Protein AF-A0A7X9AGP9-F1 (afdb_monomer_lite)

pLDDT: mean 72.46, std 14.69, range [31.06, 92.0]

Radius of gyration: 19.89 Å; chains: 1; bounding box: 50×29×48 Å

Secondary structure (DSSP, 8-state):
-HHHHHHHHHHHHHHHHHTTT-TTHHHHHHHHHHHH--HHHHHHHTTSTTHHHHHHHHHHHHTTSS-TT---GGGSTT-SS-----------HHHHHHHHHHHHT--SSHHHHHHHHTSHHHHHTGGGHHHHHHHHTTT-HHHHHHHHHHHHHHHHHHHHHHHHHHHSSS--HHHHHHHHHHHHHHHHHGGGG-

Structure (mmCIF, N/CA/C/O backbone):
data_AF-A0A7X9AGP9-F1
#
_entry.id   AF-A0A7X9AGP9-F1
#
loop_
_atom_site.group_PDB
_atom_site.id
_atom_site.type_symbol
_atom_site.label_atom_id
_atom_site.label_alt_id
_atom_site.label_comp_id
_atom_site.label_asym_id
_atom_site.label_entity_id
_atom_site.label_seq_id
_atom_site.pdbx_PDB_ins_code
_atom_site.Cartn_x
_atom_site.Cartn_y
_atom_site.Cartn_z
_atom_site.occupancy
_atom_site.B_iso_or_equiv
_atom_site.auth_seq_id
_atom_site.auth_comp_id
_atom_site.auth_asym_id
_atom_site.auth_atom_id
_atom_site.pdbx_PDB_model_num
ATOM 1 N N . MET A 1 1 ? 25.192 -9.940 -20.452 1.00 58.88 1 MET A N 1
ATOM 2 C CA . MET A 1 1 ? 25.404 -9.579 -19.029 1.00 58.88 1 MET A CA 1
ATOM 3 C C . MET A 1 1 ? 24.831 -8.206 -18.699 1.00 58.88 1 MET A C 1
ATOM 5 O O . MET A 1 1 ? 23.848 -8.172 -17.982 1.00 58.88 1 MET A O 1
ATOM 9 N N . LYS A 1 2 ? 25.340 -7.104 -19.271 1.00 63.84 2 LYS A N 1
ATOM 10 C CA . LYS A 1 2 ? 24.931 -5.725 -18.917 1.00 63.84 2 LYS A CA 1
ATOM 11 C C . LYS A 1 2 ? 23.422 -5.425 -19.038 1.00 63.84 2 LYS A C 1
ATOM 13 O O . LYS A 1 2 ? 22.863 -4.738 -18.193 1.00 63.84 2 LYS A O 1
ATOM 18 N N . GLU A 1 3 ? 22.769 -5.963 -20.067 1.00 74.06 3 GLU A N 1
ATOM 19 C CA . GLU A 1 3 ? 21.327 -5.789 -20.307 1.00 74.06 3 GLU A CA 1
ATOM 20 C C . GLU A 1 3 ? 20.471 -6.507 -19.254 1.00 74.06 3 GLU A C 1
ATOM 22 O O . GLU A 1 3 ? 19.564 -5.909 -18.684 1.00 74.06 3 GLU A O 1
ATOM 27 N N . LEU A 1 4 ? 20.840 -7.743 -18.897 1.00 76.31 4 LEU A N 1
ATOM 28 C CA . LEU A 1 4 ? 20.177 -8.512 -17.842 1.00 76.31 4 LEU A CA 1
ATOM 29 C C . LEU A 1 4 ? 20.311 -7.812 -16.479 1.00 76.31 4 LEU A C 1
ATOM 31 O O . LEU A 1 4 ? 19.333 -7.680 -15.755 1.00 76.31 4 LEU A O 1
ATOM 35 N N . THR A 1 5 ? 21.501 -7.289 -16.165 1.00 78.94 5 THR A N 1
ATOM 36 C CA . THR A 1 5 ? 21.761 -6.508 -14.943 1.00 78.94 5 THR A CA 1
ATOM 37 C C . THR A 1 5 ? 20.886 -5.253 -14.870 1.00 78.94 5 THR A C 1
ATOM 39 O O . THR A 1 5 ? 20.352 -4.934 -13.809 1.00 78.94 5 THR A O 1
ATOM 42 N N . SER A 1 6 ? 20.704 -4.554 -15.996 1.00 74.56 6 SER A N 1
ATOM 43 C CA . SER A 1 6 ? 19.854 -3.361 -16.079 1.00 74.56 6 SER A CA 1
ATOM 44 C C . SER A 1 6 ? 18.368 -3.696 -15.908 1.00 74.56 6 SER A C 1
ATOM 46 O O . SER A 1 6 ? 17.673 -3.020 -15.148 1.00 74.56 6 SER A O 1
ATOM 48 N N . ILE A 1 7 ? 17.900 -4.784 -16.529 1.00 77.88 7 ILE A N 1
ATOM 49 C CA . ILE A 1 7 ? 16.529 -5.292 -16.369 1.00 77.88 7 ILE A CA 1
ATOM 50 C C . ILE A 1 7 ? 16.265 -5.663 -14.906 1.00 77.88 7 ILE A C 1
ATOM 52 O O . ILE A 1 7 ? 15.258 -5.239 -14.336 1.00 77.88 7 ILE A O 1
ATOM 56 N N . THR A 1 8 ? 17.186 -6.390 -14.268 1.00 78.12 8 THR A N 1
ATOM 57 C CA . THR A 1 8 ? 17.074 -6.756 -12.850 1.00 78.12 8 THR A CA 1
ATOM 58 C C . THR A 1 8 ? 17.055 -5.518 -11.956 1.00 78.12 8 THR A C 1
ATOM 60 O O . THR A 1 8 ? 16.188 -5.409 -11.093 1.00 78.12 8 THR A O 1
ATOM 63 N N . ALA A 1 9 ? 17.931 -4.535 -12.190 1.00 76.50 9 ALA A N 1
ATOM 64 C CA . ALA A 1 9 ? 17.934 -3.281 -11.434 1.00 76.50 9 ALA A CA 1
ATOM 65 C C . ALA A 1 9 ? 16.595 -2.533 -11.556 1.00 76.50 9 ALA A C 1
ATOM 67 O O . ALA A 1 9 ? 16.025 -2.099 -10.553 1.00 76.50 9 ALA A O 1
ATOM 68 N N . GLN A 1 10 ? 16.044 -2.431 -12.768 1.00 75.62 10 GLN A N 1
ATOM 69 C CA . GLN A 1 10 ? 14.756 -1.778 -12.993 1.00 75.62 10 GLN A CA 1
ATOM 70 C C . GLN A 1 10 ? 13.602 -2.539 -12.324 1.00 75.62 10 GLN A C 1
ATOM 72 O O . GLN A 1 10 ? 12.726 -1.917 -11.718 1.00 75.62 10 GLN A O 1
ATOM 77 N N . ARG A 1 11 ? 13.620 -3.878 -12.373 1.00 86.69 11 ARG A N 1
ATOM 78 C CA . ARG A 1 11 ? 12.639 -4.736 -11.694 1.00 86.69 11 ARG A CA 1
ATOM 79 C C . ARG A 1 11 ? 12.676 -4.546 -10.179 1.00 86.69 11 ARG A C 1
ATOM 81 O O . ARG A 1 11 ? 11.627 -4.320 -9.583 1.00 86.69 11 ARG A O 1
ATOM 88 N N . LEU A 1 12 ? 13.860 -4.584 -9.564 1.00 84.06 12 LEU A N 1
ATOM 89 C CA . LEU A 1 12 ? 14.014 -4.382 -8.118 1.00 84.06 12 LEU A CA 1
ATOM 90 C C . LEU A 1 12 ? 13.553 -2.987 -7.689 1.00 84.06 12 LEU A C 1
ATOM 92 O O . LEU A 1 12 ? 12.890 -2.840 -6.664 1.00 84.06 12 LEU A O 1
ATOM 96 N N . LEU A 1 13 ? 13.845 -1.963 -8.496 1.00 80.50 13 LEU A N 1
ATOM 97 C CA . LEU A 1 13 ? 13.380 -0.603 -8.244 1.00 80.50 13 LEU A CA 1
ATOM 98 C C . LEU A 1 13 ? 11.853 -0.485 -8.320 1.00 80.50 13 LEU A C 1
ATOM 100 O O . LEU A 1 13 ? 11.250 0.208 -7.498 1.00 80.50 13 LEU A O 1
ATOM 104 N N . ASN A 1 14 ? 11.226 -1.164 -9.281 1.00 79.19 14 ASN A N 1
ATOM 105 C CA . ASN A 1 14 ? 9.772 -1.198 -9.415 1.00 79.19 14 ASN A CA 1
ATOM 106 C C . ASN A 1 14 ? 9.122 -1.949 -8.245 1.00 79.19 14 ASN A C 1
ATOM 108 O O . ASN A 1 14 ? 8.187 -1.423 -7.647 1.00 79.19 14 ASN A O 1
ATOM 112 N N . LEU A 1 15 ? 9.667 -3.104 -7.851 1.00 81.38 15 LEU A N 1
ATOM 113 C CA . LEU A 1 15 ? 9.193 -3.877 -6.699 1.00 81.38 15 LEU A CA 1
ATOM 114 C C . LEU A 1 15 ? 9.260 -3.055 -5.405 1.00 81.38 15 LEU A C 1
ATOM 116 O O . LEU A 1 15 ? 8.291 -2.965 -4.656 1.00 81.38 15 LEU A O 1
ATOM 120 N N . TYR A 1 16 ? 10.388 -2.383 -5.179 1.00 80.19 16 TYR A N 1
ATOM 121 C CA . TYR A 1 16 ? 10.576 -1.481 -4.048 1.00 80.19 16 TYR A CA 1
ATOM 122 C C . TYR A 1 16 ? 9.531 -0.354 -4.021 1.00 80.19 16 TYR A C 1
ATOM 124 O O . TYR A 1 16 ? 9.003 -0.036 -2.960 1.00 80.19 16 TYR A O 1
ATOM 132 N N . ARG A 1 17 ? 9.169 0.216 -5.179 1.00 75.81 17 ARG A N 1
ATOM 133 C CA . ARG A 1 17 ? 8.107 1.235 -5.297 1.00 75.81 17 ARG A CA 1
ATOM 134 C C . ARG A 1 17 ? 6.705 0.662 -5.052 1.00 75.81 17 ARG A C 1
ATOM 136 O O . ARG A 1 17 ? 5.870 1.346 -4.464 1.00 75.81 17 ARG A O 1
ATOM 143 N N . GLN A 1 18 ? 6.463 -0.587 -5.438 1.00 69.06 18 GLN A N 1
ATOM 144 C CA . GLN A 1 18 ? 5.180 -1.286 -5.292 1.00 69.06 18 GLN A CA 1
ATOM 145 C C . GLN A 1 18 ? 4.955 -1.912 -3.907 1.00 69.06 18 GLN A C 1
ATOM 147 O O . GLN A 1 18 ? 3.874 -2.427 -3.645 1.00 69.06 18 GLN A O 1
ATOM 152 N N . ALA A 1 19 ? 5.918 -1.825 -2.985 1.00 59.62 19 ALA A N 1
ATOM 153 C CA . ALA A 1 19 ? 5.857 -2.468 -1.667 1.00 59.62 19 ALA A CA 1
ATOM 154 C C . ALA A 1 19 ? 4.629 -2.101 -0.801 1.00 59.62 19 ALA A C 1
ATOM 156 O O . ALA A 1 19 ? 4.324 -2.801 0.157 1.00 59.62 19 ALA A O 1
ATOM 157 N N . HIS A 1 20 ? 3.911 -1.025 -1.133 1.00 54.69 20 HIS A N 1
ATOM 158 C CA . HIS A 1 20 ? 2.672 -0.614 -0.468 1.00 54.69 20 HIS A CA 1
ATOM 159 C C . HIS A 1 20 ? 1.410 -1.356 -0.956 1.00 54.69 20 HIS A C 1
ATOM 161 O O . HIS A 1 20 ? 0.347 -1.148 -0.381 1.00 54.69 20 HIS A O 1
ATOM 167 N N . VAL A 1 21 ? 1.518 -2.184 -2.003 1.00 54.09 21 VAL A N 1
ATOM 168 C CA . VAL A 1 21 ? 0.401 -2.895 -2.664 1.00 54.09 21 VAL A CA 1
ATOM 169 C C . VAL A 1 21 ? 0.501 -4.421 -2.489 1.00 54.09 21 VAL A C 1
ATOM 171 O O . VAL A 1 21 ? -0.417 -5.151 -2.837 1.00 54.09 21 VAL A O 1
ATOM 174 N N . ILE A 1 22 ? 1.605 -4.934 -1.936 1.00 52.25 22 ILE A N 1
ATOM 175 C CA . ILE A 1 22 ? 1.873 -6.377 -1.841 1.00 52.25 22 ILE A CA 1
ATOM 176 C C . ILE A 1 22 ? 1.364 -6.921 -0.496 1.00 52.25 22 ILE A C 1
ATOM 178 O O . ILE A 1 22 ? 1.867 -6.526 0.557 1.00 52.25 22 ILE A O 1
ATOM 182 N N . GLU A 1 23 ? 0.422 -7.872 -0.534 1.00 40.31 23 GLU A N 1
ATOM 183 C CA . GLU A 1 23 ? -0.209 -8.518 0.640 1.00 40.31 23 GLU A CA 1
ATOM 184 C C . GLU A 1 23 ? 0.788 -9.169 1.626 1.00 40.31 23 GLU A C 1
ATOM 186 O O . GLU A 1 23 ? 0.483 -9.333 2.803 1.00 40.31 23 GLU A O 1
ATOM 191 N N . GLY A 1 24 ? 2.010 -9.491 1.185 1.00 52.78 24 GLY A N 1
ATOM 192 C CA . GLY A 1 24 ? 3.059 -10.136 1.993 1.00 52.78 24 GLY A CA 1
ATOM 193 C C . GLY A 1 24 ? 3.979 -9.206 2.802 1.00 52.78 24 GLY A C 1
ATOM 194 O O . GLY A 1 24 ? 4.891 -9.690 3.479 1.00 52.78 24 GLY A O 1
ATOM 195 N N . GLY A 1 25 ? 3.789 -7.883 2.730 1.00 69.56 25 GLY A N 1
ATOM 196 C CA . GLY A 1 25 ? 4.587 -6.901 3.474 1.00 69.56 25 GLY A CA 1
ATOM 197 C C . GLY A 1 25 ? 6.093 -6.900 3.147 1.00 69.56 25 GLY A C 1
ATOM 198 O O . GLY A 1 25 ? 6.567 -7.511 2.187 1.00 69.56 25 GLY A O 1
ATOM 199 N N . TRP A 1 26 ? 6.885 -6.197 3.965 1.00 78.38 26 TRP A N 1
ATOM 200 C CA . TRP A 1 26 ? 8.330 -6.028 3.734 1.00 78.38 26 TRP A CA 1
ATOM 201 C C . TRP A 1 26 ? 9.133 -7.329 3.837 1.00 78.38 26 TRP A C 1
ATOM 203 O O . TRP A 1 26 ? 10.171 -7.434 3.194 1.00 78.38 26 TRP A O 1
ATOM 213 N N . GLY A 1 27 ? 8.645 -8.334 4.573 1.00 78.00 27 GLY A N 1
ATOM 214 C CA . GLY A 1 27 ? 9.324 -9.624 4.742 1.00 78.00 27 GLY A CA 1
ATOM 215 C C . GLY A 1 27 ? 9.565 -10.359 3.425 1.00 78.00 27 GLY A C 1
ATOM 216 O O . GLY A 1 27 ? 10.686 -10.790 3.160 1.00 78.00 27 GLY A O 1
ATOM 217 N N . ALA A 1 28 ? 8.538 -10.453 2.579 1.00 77.25 28 ALA A N 1
ATOM 218 C CA . ALA A 1 28 ? 8.640 -11.110 1.277 1.00 77.25 28 ALA A CA 1
ATOM 219 C C . ALA A 1 28 ? 9.443 -10.266 0.273 1.00 77.25 28 ALA A C 1
ATOM 221 O O . ALA A 1 28 ? 10.305 -10.777 -0.440 1.00 77.25 28 ALA A O 1
ATOM 222 N N . VAL A 1 29 ? 9.208 -8.951 0.256 1.00 81.75 29 VAL A N 1
ATOM 223 C CA . VAL A 1 29 ? 9.881 -8.025 -0.667 1.00 81.75 29 VAL A CA 1
ATOM 224 C C . VAL A 1 29 ? 11.383 -7.960 -0.390 1.00 81.75 29 VAL A C 1
ATOM 226 O O . VAL A 1 29 ? 12.191 -8.092 -1.307 1.00 81.75 29 VAL A O 1
ATOM 229 N N . ASN A 1 30 ? 11.779 -7.801 0.873 1.00 86.88 30 ASN A N 1
ATOM 230 C CA . ASN A 1 30 ? 13.179 -7.638 1.253 1.00 86.88 30 ASN A CA 1
ATOM 231 C C . ASN A 1 30 ? 14.020 -8.892 0.968 1.00 86.88 30 ASN A C 1
ATOM 233 O O . ASN A 1 30 ? 15.190 -8.756 0.612 1.00 86.88 30 ASN A O 1
ATOM 237 N N . GLN A 1 31 ? 13.434 -10.093 1.048 1.00 84.19 31 GLN A N 1
ATOM 238 C CA . GLN A 1 31 ? 14.119 -11.331 0.660 1.00 84.19 31 GLN A CA 1
ATOM 239 C C . GLN A 1 31 ? 14.513 -11.317 -0.821 1.00 84.19 31 GLN A C 1
ATOM 241 O O . GLN A 1 31 ? 15.670 -11.585 -1.145 1.00 84.19 31 GLN A O 1
ATOM 246 N N . VAL A 1 32 ? 13.589 -10.931 -1.707 1.00 85.81 32 VAL A N 1
ATOM 247 C CA . VAL A 1 32 ? 13.855 -10.807 -3.150 1.00 85.81 32 VAL A CA 1
ATOM 248 C C . VAL A 1 32 ? 14.890 -9.710 -3.417 1.00 85.81 32 VAL A C 1
ATOM 250 O O . VAL A 1 32 ? 15.846 -9.929 -4.160 1.00 85.81 32 VAL A O 1
ATOM 253 N N . LEU A 1 33 ? 14.759 -8.554 -2.751 1.00 88.94 33 LEU A N 1
ATOM 254 C CA . LEU A 1 33 ? 15.716 -7.450 -2.877 1.00 88.94 33 LEU A CA 1
ATOM 255 C C . LEU A 1 33 ? 17.141 -7.873 -2.498 1.00 88.94 33 LEU A C 1
ATOM 257 O O . LEU A 1 33 ? 18.087 -7.522 -3.193 1.00 88.94 33 LEU A O 1
ATOM 261 N N . VAL A 1 34 ? 17.316 -8.614 -1.402 1.00 91.31 34 VAL A N 1
ATOM 262 C CA . VAL A 1 34 ? 18.642 -9.049 -0.938 1.00 91.31 34 VAL A CA 1
ATOM 263 C C . VAL A 1 34 ? 19.220 -10.148 -1.827 1.00 91.31 34 VAL A C 1
ATOM 265 O O . VAL A 1 34 ? 20.417 -10.095 -2.128 1.00 91.31 34 VAL A O 1
ATOM 268 N N . ALA A 1 35 ? 18.386 -11.105 -2.245 1.00 89.75 35 ALA A N 1
ATOM 269 C CA . ALA A 1 35 ? 18.794 -12.260 -3.039 1.00 89.75 35 ALA A CA 1
ATOM 270 C C . ALA A 1 35 ? 19.295 -11.867 -4.435 1.00 89.75 35 ALA A C 1
ATOM 272 O O . ALA A 1 35 ? 20.272 -12.430 -4.914 1.00 89.75 35 ALA A O 1
ATOM 273 N N . GLU A 1 36 ? 18.661 -10.881 -5.069 1.00 87.31 36 GLU A N 1
ATOM 274 C CA . GLU A 1 36 ? 18.940 -10.533 -6.468 1.00 87.31 36 GLU A CA 1
ATOM 275 C C . GLU A 1 36 ? 19.834 -9.294 -6.640 1.00 87.31 36 GLU A C 1
ATOM 277 O O . GLU A 1 36 ? 20.276 -8.980 -7.747 1.00 87.31 36 GLU A O 1
ATOM 282 N N . ALA A 1 37 ? 20.116 -8.564 -5.557 1.00 88.56 37 ALA A N 1
ATOM 283 C CA . ALA A 1 37 ? 20.962 -7.375 -5.591 1.00 88.56 37 ALA A CA 1
ATOM 284 C C . ALA A 1 37 ? 22.455 -7.715 -5.468 1.00 88.56 37 ALA A C 1
ATOM 286 O O . ALA A 1 37 ? 23.108 -7.412 -4.457 1.00 88.56 37 ALA A O 1
ATOM 287 N N . GLU A 1 38 ? 22.998 -8.343 -6.506 1.00 90.69 38 GLU A N 1
ATOM 288 C CA . GLU A 1 38 ? 24.442 -8.520 -6.687 1.00 90.69 38 GLU A CA 1
ATOM 289 C C . GLU A 1 38 ? 25.160 -7.170 -6.879 1.00 90.69 38 GLU A C 1
ATOM 291 O O . GLU A 1 38 ? 24.528 -6.152 -7.174 1.00 90.69 38 GLU A O 1
ATOM 296 N N . GLU A 1 39 ? 26.488 -7.131 -6.714 1.00 88.56 39 GLU A N 1
ATOM 297 C CA . GLU A 1 39 ? 27.271 -5.884 -6.803 1.00 88.56 39 GLU A CA 1
ATOM 298 C C . GLU A 1 39 ? 27.000 -5.084 -8.082 1.00 88.56 39 GLU A C 1
ATOM 300 O O . GLU A 1 39 ? 26.882 -3.857 -8.040 1.00 88.56 39 GLU A O 1
ATOM 305 N N . ASP A 1 40 ? 26.891 -5.770 -9.214 1.00 87.62 40 ASP A N 1
ATOM 306 C CA . ASP A 1 40 ? 26.713 -5.122 -10.509 1.00 87.62 40 ASP A CA 1
ATOM 307 C C . ASP A 1 40 ? 25.299 -4.552 -10.659 1.00 87.62 40 ASP A C 1
ATOM 309 O O . ASP A 1 40 ? 25.119 -3.460 -11.198 1.00 87.62 40 ASP A O 1
ATOM 313 N N . VAL A 1 41 ? 24.301 -5.224 -10.077 1.00 88.06 41 VAL A N 1
ATOM 314 C CA . VAL A 1 41 ? 22.923 -4.724 -9.978 1.00 88.06 41 VAL A CA 1
ATOM 315 C C . VAL A 1 41 ? 22.863 -3.505 -9.055 1.00 88.06 41 VAL A C 1
ATOM 317 O O . VAL A 1 41 ? 22.200 -2.525 -9.386 1.00 88.06 41 VAL A O 1
ATOM 320 N N . LEU A 1 42 ? 23.601 -3.502 -7.937 1.00 89.81 42 LEU A N 1
ATOM 321 C CA . LEU A 1 42 ? 23.695 -2.340 -7.045 1.00 89.81 42 LEU A CA 1
ATOM 322 C C . LEU A 1 42 ? 24.332 -1.128 -7.744 1.00 89.81 42 LEU A C 1
ATOM 324 O O . LEU A 1 42 ? 23.857 -0.005 -7.560 1.00 89.81 42 LEU A O 1
ATOM 328 N N . LYS A 1 43 ? 25.373 -1.339 -8.562 1.00 89.25 43 LYS A N 1
ATOM 329 C CA . LYS A 1 43 ? 26.007 -0.277 -9.366 1.00 89.25 43 LYS A CA 1
ATOM 330 C C . LYS A 1 43 ? 25.039 0.304 -10.398 1.00 89.25 43 LYS A C 1
ATOM 332 O O . LYS A 1 43 ? 25.029 1.516 -10.597 1.00 89.25 43 LYS A O 1
ATOM 337 N N . GLU A 1 44 ? 24.218 -0.527 -11.041 1.00 82.88 44 GLU A N 1
ATOM 338 C CA . GLU A 1 44 ? 23.181 -0.048 -11.967 1.00 82.88 44 GLU A CA 1
ATOM 339 C C . GLU A 1 44 ? 22.031 0.659 -11.233 1.00 82.88 44 GLU A C 1
ATOM 341 O O . GLU A 1 44 ? 21.603 1.730 -11.659 1.00 82.88 44 GLU A O 1
ATOM 346 N N . LEU A 1 45 ? 21.592 0.150 -10.076 1.00 83.56 45 LEU A N 1
ATOM 347 C CA . LEU A 1 45 ? 20.570 0.789 -9.241 1.00 83.56 45 LEU A CA 1
ATOM 348 C C . LEU A 1 45 ? 20.960 2.215 -8.831 1.00 83.56 45 LEU A C 1
ATOM 350 O O . LEU A 1 45 ? 20.116 3.106 -8.857 1.00 83.56 45 LEU A O 1
ATOM 354 N N . GLN A 1 46 ? 22.228 2.469 -8.498 1.00 87.00 46 GLN A N 1
ATOM 355 C CA . GLN A 1 46 ? 22.704 3.813 -8.138 1.00 87.00 46 GLN A CA 1
ATOM 356 C C . GLN A 1 46 ? 22.551 4.848 -9.261 1.00 87.00 46 GLN A C 1
ATOM 358 O O . GLN A 1 46 ? 22.504 6.045 -8.979 1.00 87.00 46 GLN A O 1
ATOM 363 N N . LYS A 1 47 ? 22.463 4.408 -10.520 1.00 80.94 47 LYS A N 1
ATOM 364 C CA . LYS A 1 47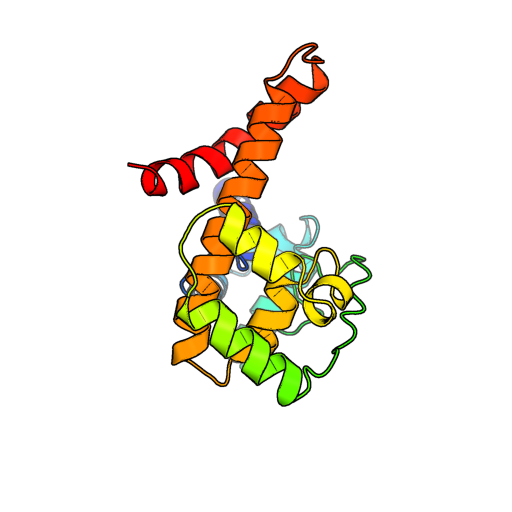 ? 22.270 5.292 -11.679 1.00 80.94 47 LYS A CA 1
ATOM 365 C C . LYS A 1 47 ? 20.802 5.660 -11.899 1.00 80.94 47 LYS A C 1
ATOM 367 O O . LYS A 1 47 ? 20.518 6.578 -12.664 1.00 80.94 47 LYS A O 1
ATOM 372 N N . LEU A 1 48 ? 19.871 4.950 -11.258 1.00 74.38 48 LEU A N 1
ATOM 373 C CA . LEU A 1 48 ? 18.436 5.134 -11.446 1.00 74.38 48 LEU A CA 1
ATOM 374 C C . LEU A 1 48 ? 17.847 6.131 -10.429 1.00 74.38 48 LEU A C 1
ATOM 376 O O . LEU A 1 48 ? 18.270 6.167 -9.267 1.00 74.38 48 LEU A O 1
ATOM 380 N N . PRO A 1 49 ? 16.810 6.905 -10.804 1.00 70.75 49 PRO A N 1
ATOM 381 C CA . PRO A 1 49 ? 16.118 7.803 -9.880 1.00 70.75 49 PRO A CA 1
ATOM 382 C C . PRO A 1 49 ? 15.560 7.063 -8.656 1.00 70.75 49 PRO A C 1
ATOM 384 O O . PRO A 1 49 ? 14.817 6.087 -8.785 1.00 70.75 49 PRO A O 1
ATOM 387 N N . SER A 1 50 ? 15.898 7.543 -7.456 1.00 70.25 50 SER A N 1
ATOM 388 C CA . SER A 1 50 ? 15.585 6.911 -6.158 1.00 70.25 50 SER A CA 1
ATOM 389 C C . SER A 1 50 ? 16.278 5.566 -5.887 1.00 70.25 50 SER A C 1
ATOM 391 O O . SER A 1 50 ? 16.091 5.002 -4.809 1.00 70.25 50 SER A O 1
ATOM 393 N N . GLY A 1 51 ? 17.122 5.068 -6.796 1.00 76.94 51 GLY A N 1
ATOM 394 C CA . GLY A 1 51 ? 17.830 3.801 -6.621 1.00 76.94 51 GLY A CA 1
ATOM 395 C C . GLY A 1 51 ? 18.919 3.847 -5.545 1.00 76.94 51 GLY A C 1
ATOM 396 O O . GLY A 1 51 ? 19.170 2.843 -4.885 1.00 76.94 51 GLY A O 1
ATOM 397 N N . THR A 1 52 ? 19.477 5.023 -5.241 1.00 83.75 52 THR A N 1
ATOM 398 C CA . THR A 1 52 ? 20.420 5.204 -4.122 1.00 83.75 52 THR A CA 1
ATOM 399 C C . THR A 1 52 ? 19.796 4.870 -2.763 1.00 83.75 52 THR A C 1
ATOM 401 O O . THR A 1 52 ? 20.462 4.268 -1.922 1.00 83.75 52 THR A O 1
ATOM 404 N N . LYS A 1 53 ? 18.512 5.201 -2.552 1.00 84.31 53 LYS A N 1
ATOM 405 C CA . LYS A 1 53 ? 17.787 4.859 -1.313 1.00 84.31 53 LYS A CA 1
ATOM 406 C C . LYS A 1 53 ? 17.546 3.357 -1.204 1.00 84.31 53 LYS A C 1
ATOM 408 O O . LYS A 1 53 ? 17.759 2.779 -0.144 1.00 84.31 53 LYS A O 1
ATOM 413 N N . LEU A 1 54 ? 17.177 2.720 -2.316 1.00 88.00 54 LEU A N 1
ATOM 414 C CA . LEU A 1 54 ? 17.036 1.268 -2.385 1.00 88.00 54 LEU A CA 1
ATOM 415 C C . LEU A 1 54 ? 18.369 0.565 -2.087 1.00 88.00 54 LEU A C 1
ATOM 417 O O . LEU A 1 54 ? 18.412 -0.373 -1.301 1.00 88.00 54 LEU A O 1
ATOM 421 N N . VAL A 1 55 ? 19.478 1.057 -2.641 1.00 91.06 55 VAL A N 1
ATOM 422 C CA . VAL A 1 55 ? 20.818 0.515 -2.365 1.00 91.06 55 VAL A CA 1
ATOM 423 C C . VAL A 1 55 ? 21.183 0.656 -0.885 1.00 91.06 55 VAL A C 1
ATOM 425 O O . VAL A 1 55 ? 21.733 -0.279 -0.307 1.00 91.06 55 VAL A O 1
ATOM 428 N N . GLN A 1 56 ? 20.869 1.791 -0.253 1.00 89.75 56 GLN A N 1
ATOM 429 C CA . GLN A 1 56 ? 21.065 1.980 1.190 1.00 89.75 56 GLN A CA 1
ATOM 430 C C . GLN A 1 56 ? 20.224 0.999 2.015 1.00 89.75 56 GLN A C 1
ATOM 432 O O . GLN A 1 56 ? 20.751 0.385 2.941 1.00 89.75 56 GLN A O 1
ATOM 437 N N . HIS A 1 57 ? 18.958 0.798 1.642 1.00 90.62 57 HIS A N 1
ATOM 438 C CA . HIS A 1 57 ? 18.069 -0.168 2.292 1.00 90.62 57 HIS A CA 1
ATOM 439 C C . HIS A 1 57 ? 18.601 -1.599 2.175 1.00 90.62 57 HIS A C 1
ATOM 441 O O . HIS A 1 57 ? 18.797 -2.266 3.186 1.00 90.62 57 HIS A O 1
ATOM 447 N N . ILE A 1 58 ? 18.961 -2.040 0.966 1.00 91.56 58 ILE A N 1
ATOM 448 C CA . ILE A 1 58 ? 19.530 -3.376 0.729 1.00 91.56 58 ILE A CA 1
ATOM 449 C C . ILE A 1 58 ? 20.809 -3.589 1.544 1.00 91.56 58 ILE A C 1
ATOM 451 O O . ILE A 1 58 ? 21.012 -4.665 2.105 1.00 91.56 58 ILE A O 1
ATOM 455 N N . LYS A 1 59 ? 21.679 -2.577 1.634 1.00 92.00 59 LYS A N 1
ATOM 456 C CA . LYS A 1 59 ? 22.899 -2.666 2.447 1.00 92.00 59 LYS A CA 1
ATOM 457 C C . LYS A 1 59 ? 22.591 -2.802 3.939 1.00 92.00 59 LYS A C 1
ATOM 459 O O . LYS A 1 59 ? 23.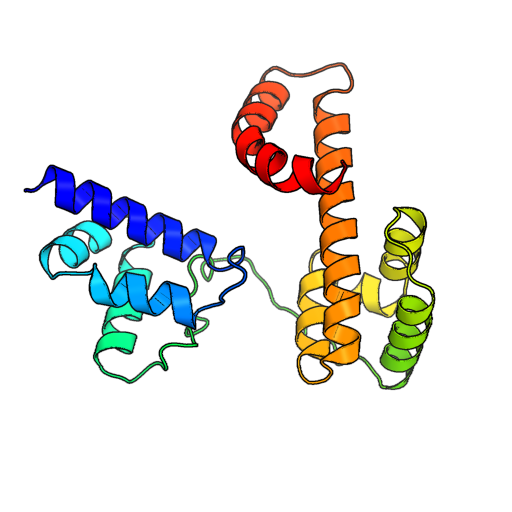232 -3.618 4.589 1.00 92.00 59 LYS A O 1
ATOM 464 N N . SER A 1 60 ? 21.605 -2.063 4.451 1.00 90.00 60 SER A N 1
ATOM 465 C CA . SER A 1 60 ? 21.166 -2.147 5.852 1.00 90.00 60 SER A CA 1
ATOM 466 C C . SER A 1 60 ? 20.509 -3.498 6.184 1.00 90.00 60 SER A C 1
ATOM 468 O O . SER A 1 60 ? 20.684 -4.020 7.282 1.00 90.00 60 SER A O 1
ATOM 470 N N . LEU A 1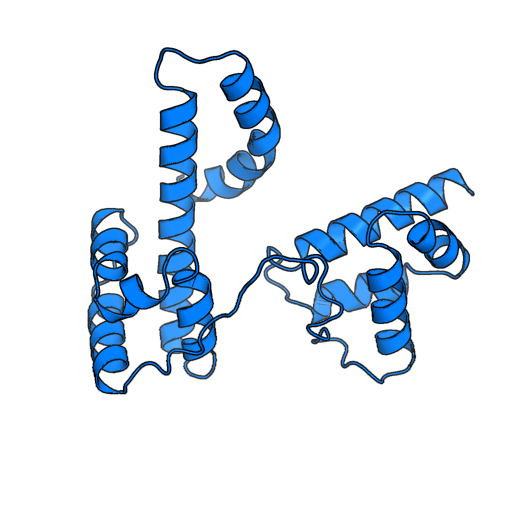 61 ? 19.810 -4.110 5.221 1.00 90.56 61 LEU A N 1
ATOM 471 C CA . LEU A 1 61 ? 19.295 -5.479 5.342 1.00 90.56 61 LEU A CA 1
ATOM 472 C C . LEU A 1 61 ? 20.430 -6.514 5.358 1.00 90.56 61 LEU A C 1
ATOM 474 O O . LEU A 1 61 ? 20.452 -7.394 6.214 1.00 90.56 61 LEU A O 1
ATOM 478 N N . LYS A 1 62 ? 21.401 -6.399 4.438 1.00 90.31 62 LYS A N 1
ATOM 479 C CA . LYS A 1 62 ? 22.557 -7.314 4.352 1.00 90.31 62 LYS A CA 1
ATOM 480 C C . LYS A 1 62 ? 23.468 -7.241 5.581 1.00 90.31 62 LYS A C 1
ATOM 482 O O . LYS A 1 62 ? 24.074 -8.247 5.931 1.00 90.31 62 LYS A O 1
ATOM 487 N N . SER A 1 63 ? 23.568 -6.080 6.231 1.00 89.94 63 SER A N 1
ATOM 488 C CA . SER A 1 63 ? 24.334 -5.908 7.472 1.00 89.94 63 SER A CA 1
ATOM 489 C C . SER A 1 63 ? 23.576 -6.333 8.735 1.00 89.94 63 SER A C 1
ATOM 491 O O . SER A 1 63 ? 24.178 -6.371 9.805 1.00 89.94 63 SER A O 1
ATOM 493 N N . GLY A 1 64 ? 22.275 -6.633 8.632 1.00 86.00 64 GLY A N 1
ATOM 494 C CA . GLY A 1 64 ? 21.416 -6.970 9.771 1.00 86.00 64 GLY A CA 1
ATOM 495 C C . GLY A 1 64 ? 20.992 -5.773 10.628 1.00 86.00 64 GLY A C 1
ATOM 496 O O . GLY A 1 64 ? 20.379 -5.961 11.673 1.00 86.00 64 GLY A O 1
ATOM 497 N N . GLU A 1 65 ? 21.298 -4.545 10.205 1.00 86.44 65 GLU A N 1
ATOM 498 C CA . GLU A 1 65 ? 20.902 -3.324 10.915 1.00 86.44 65 GLU A CA 1
ATOM 499 C C . GLU A 1 65 ? 19.386 -3.077 10.818 1.00 86.44 65 GLU A C 1
ATOM 501 O O . GLU A 1 65 ? 18.770 -2.599 11.769 1.00 86.44 65 GLU A O 1
ATOM 506 N N . THR A 1 66 ? 18.778 -3.420 9.678 1.00 83.25 66 THR A N 1
ATOM 507 C CA . THR A 1 66 ? 17.320 -3.392 9.498 1.00 83.25 66 THR A CA 1
ATOM 508 C C . THR A 1 66 ? 16.776 -4.824 9.464 1.00 83.25 66 THR A C 1
ATOM 510 O O . THR A 1 66 ? 17.265 -5.630 8.668 1.00 83.25 66 THR A O 1
ATOM 513 N N . PRO A 1 67 ? 15.756 -5.165 10.275 1.00 85.31 67 PRO A N 1
ATOM 514 C CA . PRO A 1 67 ? 15.094 -6.465 10.202 1.00 85.31 67 PRO A CA 1
ATOM 515 C C . PRO A 1 67 ? 14.469 -6.734 8.825 1.00 85.31 67 PRO A C 1
ATOM 517 O O . PRO A 1 67 ? 13.934 -5.828 8.185 1.00 85.31 67 PRO A O 1
ATOM 520 N N . MET A 1 68 ? 14.460 -7.998 8.387 1.00 82.88 68 MET A N 1
ATOM 521 C CA . MET A 1 68 ? 13.960 -8.382 7.055 1.00 82.88 68 MET A CA 1
ATOM 522 C C . MET A 1 68 ? 12.473 -8.057 6.848 1.00 82.88 68 MET A C 1
ATOM 524 O O . MET A 1 68 ? 12.037 -7.879 5.721 1.00 82.88 68 MET A O 1
ATOM 528 N N . ASN A 1 69 ? 11.687 -7.928 7.914 1.00 81.06 69 ASN A N 1
ATOM 529 C CA . ASN A 1 69 ? 10.273 -7.556 7.865 1.00 81.06 69 ASN A CA 1
ATOM 530 C C . ASN A 1 69 ? 10.018 -6.041 7.980 1.00 81.06 69 ASN A C 1
ATOM 532 O O . ASN A 1 69 ? 8.868 -5.641 8.152 1.00 81.06 69 ASN A O 1
ATOM 536 N N . GLN A 1 70 ? 11.052 -5.196 7.909 1.00 81.00 70 GLN A N 1
ATOM 537 C CA . GLN A 1 70 ? 10.934 -3.753 8.120 1.00 81.00 70 GLN A CA 1
ATOM 538 C C . GLN A 1 70 ? 11.614 -2.926 7.025 1.00 81.00 70 GLN A C 1
ATOM 540 O O . GLN A 1 70 ? 12.424 -3.406 6.230 1.00 81.00 70 GLN A O 1
ATOM 545 N N . ILE A 1 71 ? 11.281 -1.637 7.016 1.00 82.12 71 ILE A N 1
ATOM 546 C CA . ILE A 1 71 ? 11.999 -0.598 6.287 1.00 82.12 71 ILE A CA 1
ATOM 547 C C . ILE A 1 71 ? 12.097 0.650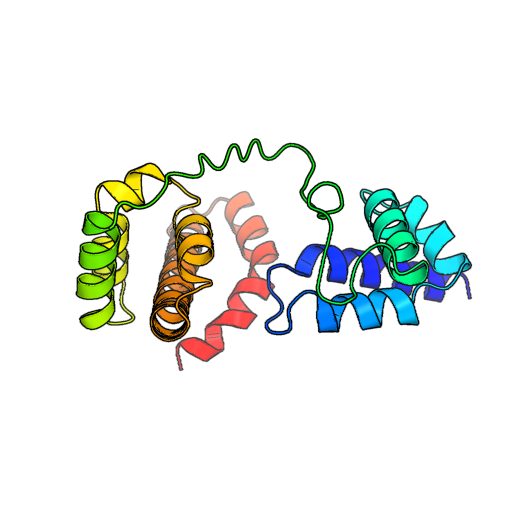 7.157 1.00 82.12 71 ILE A C 1
ATOM 549 O O . ILE A 1 71 ? 11.147 1.012 7.856 1.00 82.12 71 ILE A O 1
ATOM 553 N N . LYS A 1 72 ? 13.231 1.347 7.089 1.00 76.94 72 LYS A N 1
ATOM 554 C CA . LYS A 1 72 ? 13.363 2.656 7.729 1.00 76.94 72 LYS A CA 1
ATOM 555 C C . LYS A 1 72 ? 12.567 3.712 6.956 1.00 76.94 72 LYS A C 1
ATOM 557 O O . LYS A 1 72 ? 12.584 3.740 5.725 1.00 76.94 72 LYS A O 1
ATOM 562 N N . ARG A 1 73 ? 11.874 4.610 7.662 1.00 69.56 73 ARG A N 1
ATOM 563 C CA . ARG A 1 73 ? 10.941 5.590 7.068 1.00 69.56 73 ARG A CA 1
ATOM 564 C C . ARG A 1 73 ? 11.617 6.506 6.044 1.00 69.56 73 ARG A C 1
ATOM 566 O O . ARG A 1 73 ? 11.046 6.812 4.999 1.00 69.56 73 ARG A O 1
ATOM 573 N N . GLU A 1 74 ? 12.841 6.925 6.324 1.00 74.81 74 GLU A N 1
ATOM 574 C CA . GLU A 1 74 ? 13.680 7.753 5.461 1.00 74.81 74 GLU A CA 1
ATOM 575 C C . GLU A 1 74 ? 14.104 7.030 4.175 1.00 74.81 74 GLU A C 1
ATOM 577 O O . GLU A 1 74 ? 14.275 7.667 3.131 1.00 74.81 74 GLU A O 1
ATOM 582 N N . LEU A 1 75 ? 14.171 5.699 4.224 1.00 78.38 75 LEU A N 1
ATOM 583 C CA . LEU A 1 75 ? 14.478 4.823 3.100 1.00 78.38 75 LEU A CA 1
ATOM 584 C C . LEU A 1 75 ? 13.222 4.314 2.398 1.00 78.38 75 LEU A C 1
ATOM 586 O O . LEU A 1 75 ? 13.336 3.413 1.579 1.00 78.38 75 LEU A O 1
ATOM 590 N N . MET A 1 76 ? 12.034 4.862 2.657 1.00 74.12 76 MET A N 1
ATOM 591 C CA . MET A 1 76 ? 10.865 4.530 1.845 1.00 74.12 76 MET A CA 1
ATOM 592 C C . MET A 1 76 ? 10.955 5.159 0.438 1.00 74.12 76 MET A C 1
ATOM 594 O O . MET A 1 76 ? 11.445 6.286 0.299 1.00 74.12 76 MET A O 1
ATOM 598 N N . PRO A 1 77 ? 10.429 4.490 -0.609 1.00 64.19 77 PRO A N 1
ATOM 599 C CA . PRO A 1 77 ? 10.553 4.934 -2.005 1.00 64.19 77 PRO A CA 1
ATOM 600 C C . PRO A 1 77 ? 10.033 6.356 -2.246 1.00 64.19 77 PRO A C 1
ATOM 602 O O . PRO A 1 77 ? 10.591 7.102 -3.052 1.00 64.19 77 PRO A O 1
ATOM 605 N N . TYR A 1 78 ? 8.996 6.741 -1.498 1.00 61.72 78 TYR A N 1
ATOM 606 C CA . TYR A 1 78 ? 8.311 8.030 -1.592 1.00 61.72 78 TYR A CA 1
ATOM 607 C C . TYR A 1 78 ? 8.579 8.952 -0.390 1.00 61.72 78 TYR A C 1
ATOM 609 O O . TYR A 1 78 ? 7.836 9.901 -0.159 1.00 61.72 78 TYR A O 1
ATOM 617 N N . SER A 1 79 ? 9.664 8.738 0.368 1.00 49.69 79 SER A N 1
ATOM 618 C CA . SER A 1 79 ? 10.035 9.621 1.492 1.00 49.69 79 SER A CA 1
ATOM 619 C C . SER A 1 79 ? 10.465 11.038 1.060 1.00 49.69 79 SER A C 1
ATOM 621 O O . SER A 1 79 ? 10.742 11.894 1.897 1.00 49.69 79 SER A O 1
ATOM 623 N N . GLY A 1 80 ? 10.536 11.314 -0.250 1.00 38.50 80 GLY A N 1
ATOM 624 C CA . GLY A 1 80 ? 10.807 12.640 -0.804 1.00 38.50 80 GLY A CA 1
ATOM 625 C C . GLY A 1 80 ? 9.526 13.448 -1.015 1.00 38.50 80 GLY A C 1
ATOM 626 O O . GLY A 1 80 ? 8.803 13.198 -1.970 1.00 38.50 80 GLY A O 1
ATOM 627 N N . LYS A 1 81 ? 9.293 14.443 -0.151 1.00 36.53 81 LYS A N 1
ATOM 628 C CA . LYS A 1 81 ? 8.317 15.539 -0.322 1.00 36.53 81 LYS A CA 1
ATOM 629 C C . LYS A 1 81 ? 6.895 15.133 -0.763 1.00 36.53 81 LYS A C 1
ATOM 631 O O . LYS A 1 81 ? 6.275 15.844 -1.544 1.00 36.53 81 LYS A O 1
ATOM 636 N N . MET A 1 82 ? 6.313 14.092 -0.174 1.00 34.59 82 MET A N 1
ATOM 637 C CA . MET A 1 82 ? 4.946 14.288 0.318 1.00 34.59 82 MET A CA 1
ATOM 638 C C . MET A 1 82 ? 5.098 14.820 1.732 1.00 34.59 82 MET A C 1
ATOM 640 O O . MET A 1 82 ? 5.666 14.144 2.590 1.00 34.59 82 MET A O 1
ATOM 644 N N . SER A 1 83 ? 4.660 16.053 1.966 1.00 31.06 83 SER A N 1
ATOM 645 C CA . SER A 1 83 ? 4.519 16.638 3.295 1.00 31.06 83 SER A CA 1
ATOM 646 C C . SER A 1 83 ? 3.431 15.891 4.069 1.00 31.06 83 SER A C 1
ATOM 648 O O . SER A 1 83 ? 2.405 16.454 4.424 1.00 31.06 83 SER A O 1
ATOM 650 N N . ASN A 1 84 ? 3.636 14.607 4.336 1.00 35.38 84 ASN A N 1
ATOM 651 C CA . ASN A 1 84 ? 2.814 13.860 5.262 1.00 35.38 84 ASN A CA 1
ATOM 652 C C . ASN A 1 84 ? 3.370 14.139 6.654 1.00 35.38 84 ASN A C 1
ATOM 654 O O . ASN A 1 84 ? 3.968 13.280 7.308 1.00 35.38 84 ASN A O 1
ATOM 658 N N . VAL A 1 85 ? 3.119 15.365 7.115 1.00 32.94 85 VAL A N 1
ATOM 659 C CA . VAL A 1 85 ? 2.734 15.549 8.509 1.00 32.94 85 VAL A CA 1
ATOM 660 C C . VAL A 1 85 ? 1.433 14.759 8.645 1.00 32.94 85 VAL A C 1
ATOM 662 O O . VAL A 1 85 ? 0.342 15.309 8.551 1.00 32.94 85 VAL A O 1
ATOM 665 N N . VAL A 1 86 ? 1.536 13.433 8.783 1.00 38.69 86 VAL A N 1
ATOM 666 C CA . VAL A 1 86 ? 0.470 12.685 9.435 1.00 38.69 86 VAL A CA 1
ATOM 667 C C . VAL A 1 86 ? 0.521 13.248 10.840 1.00 38.69 86 VAL A C 1
ATOM 669 O O . VAL A 1 86 ? 1.401 12.885 11.621 1.00 38.69 86 VAL A O 1
ATOM 672 N N . LYS A 1 87 ? -0.336 14.234 11.126 1.00 38.25 87 LYS A N 1
ATOM 673 C CA . LYS A 1 87 ? -0.726 14.472 12.505 1.00 38.25 87 LYS A CA 1
ATOM 674 C C . LYS A 1 87 ? -1.167 13.096 12.980 1.00 38.25 87 LYS A C 1
ATOM 676 O O . LYS A 1 87 ? -2.123 12.546 12.436 1.00 38.25 87 LYS A O 1
ATOM 681 N N . VAL A 1 88 ? -0.402 12.505 13.891 1.00 44.78 88 VAL A N 1
ATOM 682 C CA . VAL A 1 88 ? -0.884 11.373 14.670 1.00 44.78 88 VAL A CA 1
ATOM 683 C C . VAL A 1 88 ? -1.996 11.983 15.507 1.00 44.78 88 VAL A C 1
ATOM 685 O O . VAL A 1 88 ? -1.752 12.568 16.555 1.00 44.78 88 VAL A O 1
ATOM 688 N N . ILE A 1 89 ? -3.190 12.039 14.926 1.00 54.12 89 ILE A N 1
ATOM 689 C CA . ILE A 1 89 ? -4.394 12.375 15.658 1.00 54.12 89 ILE A CA 1
ATOM 690 C C . ILE A 1 89 ? -4.655 11.091 16.421 1.00 54.12 89 ILE A C 1
ATOM 692 O O . ILE A 1 89 ? -5.019 10.073 15.832 1.00 54.12 89 ILE A O 1
ATOM 696 N N . GLU A 1 90 ? -4.311 11.111 17.702 1.00 57.03 90 GLU A N 1
ATOM 697 C CA . GLU A 1 90 ? -4.684 10.041 18.610 1.00 57.03 90 GLU A CA 1
ATOM 698 C C . GLU A 1 90 ? -6.209 9.944 18.570 1.00 57.03 90 GLU A C 1
ATOM 700 O O . GLU A 1 90 ? -6.917 10.907 18.872 1.00 57.03 90 GLU A O 1
ATOM 705 N N . ILE A 1 91 ? -6.710 8.805 18.093 1.00 66.31 91 ILE A N 1
ATOM 706 C CA . ILE A 1 91 ? -8.140 8.515 18.092 1.00 66.31 91 ILE A CA 1
ATOM 707 C C . ILE A 1 91 ? -8.527 8.337 19.557 1.00 66.31 91 ILE A C 1
ATOM 709 O O . ILE A 1 91 ? -7.955 7.490 20.242 1.00 66.31 91 ILE A O 1
ATOM 713 N N . SER A 1 92 ? -9.464 9.149 20.046 1.00 75.00 92 SER A N 1
ATOM 714 C CA . SER A 1 92 ? -9.942 9.005 21.418 1.00 75.00 92 SER A CA 1
ATOM 715 C C . SER A 1 92 ? -10.675 7.670 21.588 1.00 75.00 92 SER A C 1
ATOM 717 O O . SER A 1 92 ? -11.251 7.147 20.632 1.00 75.00 92 SER A O 1
ATOM 719 N N . ASP A 1 93 ? -10.734 7.131 22.807 1.00 76.00 93 ASP A N 1
ATOM 720 C CA . ASP A 1 93 ? -11.472 5.883 23.074 1.00 76.00 93 ASP A CA 1
ATOM 721 C C . ASP A 1 93 ? -12.947 5.969 22.637 1.00 76.00 93 ASP A C 1
ATOM 723 O O . ASP A 1 93 ? -13.537 4.985 22.193 1.00 76.00 93 ASP A O 1
ATOM 727 N N . LYS A 1 94 ? -13.538 7.169 22.699 1.00 80.81 94 LYS A N 1
ATOM 728 C CA . LYS A 1 94 ? -14.906 7.443 22.239 1.00 80.81 94 LYS A CA 1
ATOM 729 C C . LYS A 1 94 ? -15.032 7.355 20.713 1.00 80.81 94 LYS A C 1
ATOM 731 O O . LYS A 1 94 ? -16.003 6.789 20.205 1.00 80.81 94 LYS A O 1
ATOM 736 N N . ASP A 1 95 ? -14.065 7.901 19.983 1.00 81.62 95 ASP A N 1
ATOM 737 C CA . ASP A 1 95 ? -14.028 7.823 18.519 1.00 81.62 95 ASP A CA 1
ATOM 738 C C . ASP A 1 95 ? -13.773 6.386 18.059 1.00 81.62 95 ASP A C 1
ATOM 740 O O . ASP A 1 95 ? -14.358 5.931 17.079 1.00 81.62 95 ASP A O 1
ATOM 744 N N . LEU A 1 96 ? -12.973 5.636 18.821 1.00 81.44 96 LEU A N 1
ATOM 745 C CA . LEU A 1 96 ? -12.706 4.229 18.559 1.00 81.44 96 LEU A CA 1
ATOM 746 C C . LEU A 1 96 ? -13.956 3.363 18.773 1.00 81.44 96 LEU A C 1
ATOM 748 O O . LEU A 1 96 ? -14.271 2.547 17.916 1.00 81.44 96 LEU A O 1
ATOM 752 N N . GLN A 1 97 ? -14.732 3.594 19.836 1.00 83.25 97 GLN A N 1
ATOM 753 C CA . GLN A 1 97 ? -16.037 2.937 20.024 1.00 83.25 97 GLN A CA 1
ATOM 754 C C . GLN A 1 97 ? -17.035 3.283 18.912 1.00 83.25 97 GLN A C 1
ATOM 756 O O . GLN A 1 97 ? -17.799 2.429 18.460 1.00 83.25 97 GLN A O 1
ATOM 761 N N . THR A 1 98 ? -17.019 4.534 18.449 1.00 84.50 98 THR A N 1
ATOM 762 C CA . THR A 1 98 ? -17.864 4.977 17.331 1.00 84.50 98 THR A CA 1
ATOM 763 C C . THR A 1 98 ? -17.467 4.253 16.045 1.00 84.50 98 THR A C 1
ATOM 765 O O . THR A 1 98 ? -18.328 3.721 15.346 1.00 84.50 98 THR A O 1
ATOM 768 N N . LEU A 1 99 ? -16.163 4.159 15.769 1.00 85.00 99 LEU A N 1
ATOM 769 C CA . LEU A 1 99 ? -15.620 3.405 14.645 1.00 85.00 99 LEU A CA 1
ATOM 770 C C . LEU A 1 99 ? -16.002 1.924 14.725 1.00 85.00 99 LEU A C 1
ATOM 772 O O . LEU A 1 99 ? -16.501 1.375 13.752 1.00 85.00 99 LEU A O 1
ATOM 776 N N . GLU A 1 100 ? -15.822 1.287 15.882 1.00 85.00 100 GLU A N 1
ATOM 777 C CA . GLU A 1 100 ? -16.195 -0.112 16.107 1.00 85.00 100 GLU A CA 1
ATOM 778 C C . GLU A 1 100 ? -17.682 -0.369 15.835 1.00 85.00 100 GLU A C 1
ATOM 780 O O . GLU A 1 100 ? -18.027 -1.378 15.219 1.00 85.00 100 GLU A O 1
ATOM 785 N N . SER A 1 101 ? -18.564 0.541 16.257 1.00 85.06 101 SER A N 1
ATOM 786 C CA . SER A 1 101 ? -20.001 0.440 15.987 1.00 85.06 101 SER A CA 1
ATOM 787 C C . SER A 1 101 ? -20.302 0.521 14.491 1.00 85.06 101 SER A C 1
ATOM 789 O O . SER A 1 101 ? -21.046 -0.304 13.974 1.00 85.06 101 SER A O 1
ATOM 791 N N . VAL A 1 102 ? -19.694 1.473 13.779 1.00 85.31 102 VAL A N 1
ATOM 792 C CA . VAL A 1 102 ? -19.909 1.630 12.332 1.00 85.31 102 VAL A CA 1
ATOM 793 C C . VAL A 1 102 ? -19.306 0.461 11.545 1.00 85.31 102 VAL A C 1
ATOM 795 O O . VAL A 1 102 ? -19.900 0.008 10.572 1.00 85.31 102 VAL A O 1
ATOM 798 N N . LEU A 1 103 ? -18.167 -0.084 11.985 1.00 85.50 103 LEU A N 1
ATOM 799 C CA . LEU A 1 103 ? -17.553 -1.273 11.385 1.00 85.50 103 LEU A CA 1
ATOM 800 C C . LEU A 1 103 ? -18.362 -2.549 11.635 1.00 85.50 103 LEU A C 1
ATOM 802 O O . LEU A 1 103 ? -18.323 -3.476 10.825 1.00 85.50 103 LEU A O 1
ATOM 806 N N . LYS A 1 104 ? -19.104 -2.638 12.743 1.00 84.50 104 LYS A N 1
ATOM 807 C CA . LYS A 1 104 ? -20.001 -3.777 12.979 1.00 84.50 104 LYS A CA 1
ATOM 808 C C . LYS A 1 104 ? -21.103 -3.853 11.931 1.00 84.50 104 LYS A C 1
ATOM 810 O O . LYS A 1 104 ? -21.317 -4.946 11.412 1.00 84.50 104 LYS A O 1
ATOM 815 N N . ASP A 1 105 ? -21.679 -2.708 11.584 1.00 84.44 105 ASP A N 1
ATOM 816 C CA . ASP A 1 105 ? -22.789 -2.581 10.633 1.00 84.44 105 ASP A CA 1
ATOM 817 C C . ASP A 1 105 ? -22.323 -2.322 9.187 1.00 84.44 105 ASP A C 1
ATOM 819 O O . ASP A 1 105 ? -23.136 -2.053 8.299 1.00 84.44 105 ASP A O 1
ATOM 823 N N . PHE A 1 106 ? -21.012 -2.384 8.935 1.00 84.44 106 PHE A N 1
ATOM 824 C CA . PHE A 1 106 ? -20.444 -2.112 7.621 1.00 84.44 106 PHE A CA 1
ATOM 825 C C . PHE A 1 106 ? -20.871 -3.162 6.591 1.00 84.44 106 PHE A C 1
ATOM 827 O O . PHE A 1 106 ? -20.738 -4.365 6.817 1.00 84.44 106 PHE A O 1
ATOM 834 N N . HIS A 1 107 ? -21.323 -2.670 5.439 1.00 80.50 107 HIS A N 1
ATOM 835 C CA . HIS A 1 107 ? -21.542 -3.441 4.224 1.00 80.50 107 HIS A CA 1
ATOM 836 C C . HIS A 1 107 ? -20.659 -2.854 3.113 1.00 80.50 107 HIS A C 1
ATOM 838 O O . HIS A 1 107 ? -20.442 -1.640 3.106 1.00 80.50 107 HIS A O 1
ATOM 844 N N . PRO A 1 108 ? -20.132 -3.672 2.184 1.00 77.00 108 PRO A N 1
ATOM 845 C CA . PRO A 1 108 ? -19.211 -3.221 1.142 1.00 77.00 108 PRO A CA 1
ATOM 846 C C . PRO A 1 108 ? -19.942 -2.451 0.025 1.00 77.00 108 PRO A C 1
ATOM 848 O O . PRO A 1 108 ? -20.028 -2.898 -1.115 1.00 77.00 108 PRO A O 1
ATOM 851 N N . ASP A 1 109 ? -20.476 -1.277 0.361 1.00 76.50 109 ASP A N 1
ATOM 852 C CA . ASP A 1 109 ? -21.151 -0.356 -0.551 1.00 76.50 109 ASP A CA 1
ATOM 853 C C . ASP A 1 109 ? -20.710 1.107 -0.336 1.00 76.50 109 ASP A C 1
ATOM 855 O O . ASP A 1 109 ? -20.065 1.470 0.656 1.00 76.50 109 ASP A O 1
ATOM 859 N N . GLU A 1 110 ? -21.041 1.969 -1.301 1.00 75.31 110 GLU A N 1
ATOM 860 C CA . GLU A 1 110 ? -20.644 3.383 -1.286 1.00 75.31 110 GLU A CA 1
ATOM 861 C C . GLU A 1 110 ? -21.293 4.163 -0.132 1.00 75.31 110 GLU A C 1
ATOM 863 O O . GLU A 1 110 ? -20.700 5.103 0.400 1.00 75.31 110 GLU A O 1
ATOM 868 N N . GLU A 1 111 ? -22.498 3.778 0.296 1.00 82.38 111 GLU A N 1
ATOM 869 C CA . GLU A 1 111 ? -23.225 4.456 1.369 1.00 82.38 111 GLU A CA 1
ATOM 870 C C . GLU A 1 111 ? -22.524 4.261 2.718 1.00 82.38 111 GLU A C 1
ATOM 872 O O . GLU A 1 111 ? -22.311 5.224 3.459 1.00 82.38 111 GLU A O 1
ATOM 877 N N . HIS A 1 112 ? -22.106 3.035 3.024 1.00 82.19 112 HIS A N 1
ATOM 878 C CA . HIS A 1 112 ? -21.400 2.691 4.253 1.00 82.19 112 HIS A CA 1
ATOM 879 C C . HIS A 1 112 ? -19.970 3.233 4.265 1.00 82.19 112 HIS A C 1
ATOM 881 O O . HIS A 1 112 ? -19.513 3.720 5.303 1.00 82.19 112 HIS A O 1
ATOM 887 N N . VAL A 1 113 ? -19.289 3.271 3.115 1.00 82.19 113 VAL A N 1
ATOM 888 C CA . VAL A 1 113 ? -18.014 3.997 2.991 1.00 82.19 113 VAL A CA 1
ATOM 889 C C . VAL A 1 113 ? -18.209 5.489 3.271 1.00 82.19 113 VAL A C 1
ATOM 891 O O . VAL A 1 113 ? -17.433 6.085 4.021 1.00 82.19 113 VAL A O 1
ATOM 894 N N . ASN A 1 114 ? -19.261 6.101 2.725 1.00 84.06 114 ASN A N 1
ATOM 895 C CA . ASN A 1 114 ? -19.560 7.511 2.964 1.00 84.06 114 ASN A CA 1
ATOM 896 C C . ASN A 1 114 ? -19.935 7.787 4.425 1.00 84.06 114 ASN A C 1
ATOM 898 O O . ASN A 1 114 ? -19.503 8.801 4.972 1.00 84.06 114 ASN A O 1
ATOM 902 N N . LYS A 1 115 ? -20.666 6.883 5.090 1.00 86.31 115 LYS A N 1
ATOM 903 C CA . LYS A 1 115 ? -20.943 6.965 6.536 1.00 86.31 115 LYS A CA 1
ATOM 904 C C . LYS A 1 115 ? -19.650 7.038 7.346 1.00 86.31 115 LYS A C 1
ATOM 906 O O . LYS A 1 115 ? -19.528 7.917 8.192 1.00 86.31 115 LYS A O 1
ATOM 911 N N . ILE A 1 116 ? -18.669 6.184 7.044 1.00 86.56 116 ILE A N 1
ATOM 912 C CA . ILE A 1 116 ? -17.357 6.193 7.712 1.00 86.56 116 ILE A CA 1
ATOM 913 C C . ILE A 1 116 ? -16.595 7.484 7.396 1.00 86.56 116 ILE A C 1
ATOM 915 O O . ILE A 1 116 ? -16.091 8.143 8.301 1.00 86.56 116 ILE A O 1
ATOM 919 N N . LYS A 1 117 ? -16.550 7.886 6.123 1.00 84.50 117 LYS A N 1
ATOM 920 C CA . LYS A 1 117 ? -15.858 9.103 5.673 1.00 84.50 117 LYS A CA 1
ATOM 921 C C . LYS A 1 117 ? -16.428 10.383 6.297 1.00 84.50 117 LYS A C 1
ATOM 923 O O . LYS A 1 117 ? -15.697 11.357 6.457 1.00 84.50 117 LYS A O 1
ATOM 928 N N . ASN A 1 118 ? -17.714 10.379 6.644 1.00 86.69 118 ASN A N 1
ATOM 929 C CA . ASN A 1 118 ? -18.419 11.515 7.235 1.00 86.69 118 ASN A CA 1
ATOM 930 C C . ASN A 1 118 ? -18.330 11.593 8.764 1.00 86.69 118 ASN A C 1
ATOM 932 O O . ASN A 1 118 ? -18.883 12.523 9.341 1.00 86.69 118 ASN A O 1
ATOM 936 N N . LEU A 1 119 ? -17.641 10.664 9.427 1.00 86.12 119 LEU A N 1
ATOM 937 C CA . LEU A 1 119 ? -17.362 10.784 10.856 1.00 86.12 119 LEU A CA 1
ATOM 938 C C . LEU A 1 119 ? -16.405 11.961 11.103 1.00 86.12 119 LEU A C 1
ATOM 940 O O . LEU A 1 119 ? -15.374 12.070 10.439 1.00 86.12 119 LEU A O 1
ATOM 944 N N . ASP A 1 120 ? -16.708 12.808 12.090 1.00 82.69 120 ASP A N 1
ATOM 945 C CA . ASP A 1 120 ? -15.956 14.045 12.370 1.00 82.69 120 ASP A CA 1
ATOM 946 C C . ASP A 1 120 ? -14.445 13.799 12.545 1.00 82.69 120 ASP A C 1
ATOM 948 O O . ASP A 1 120 ? -13.604 14.508 11.982 1.00 82.69 120 ASP A O 1
ATOM 952 N N . PHE A 1 121 ? -14.076 12.742 13.277 1.00 80.50 121 PHE A N 1
ATOM 953 C CA . PHE A 1 121 ? -12.673 12.374 13.471 1.00 80.50 121 PHE A CA 1
ATOM 954 C C . PHE A 1 121 ? -12.039 11.804 12.191 1.00 80.50 121 PHE A C 1
ATOM 956 O O . PHE A 1 121 ? -10.855 12.022 11.946 1.00 80.50 121 PHE A O 1
ATOM 963 N N . VAL A 1 122 ? -12.807 11.130 11.329 1.00 81.94 122 VAL A N 1
ATOM 964 C CA . VAL A 1 122 ? -12.319 10.602 10.044 1.00 81.94 122 VAL A CA 1
ATOM 965 C C . VAL A 1 122 ? -12.021 11.747 9.079 1.00 81.94 122 VAL A C 1
ATOM 967 O O . VAL A 1 122 ? -10.952 11.775 8.468 1.00 81.94 122 VAL A O 1
ATOM 970 N N . GLN A 1 123 ? -12.906 12.745 9.016 1.00 81.06 123 GLN A N 1
ATOM 971 C CA . GLN A 1 123 ? -12.701 13.957 8.220 1.00 81.06 123 GLN A CA 1
ATOM 972 C C . GLN A 1 123 ? -11.440 14.721 8.640 1.00 8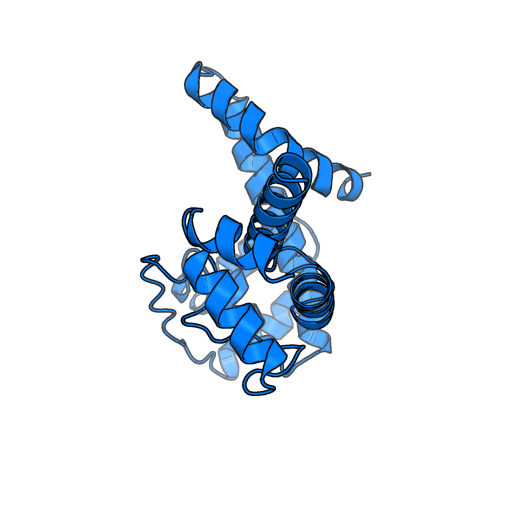1.06 123 GLN A C 1
ATOM 974 O O . GLN A 1 123 ? -10.743 15.279 7.791 1.00 81.06 123 GLN A O 1
ATOM 979 N N . SER A 1 124 ? -11.091 14.693 9.931 1.00 76.12 124 SER A N 1
ATOM 980 C CA . SER A 1 124 ? -9.882 15.347 10.444 1.00 76.12 124 SER A CA 1
ATOM 981 C C . SER A 1 124 ? -8.571 14.768 9.880 1.00 76.12 124 SER A C 1
ATOM 983 O O . SER A 1 124 ? -7.556 15.469 9.842 1.00 76.12 124 SER A O 1
ATOM 985 N N . PHE A 1 125 ? -8.593 13.529 9.370 1.00 69.81 125 PHE A N 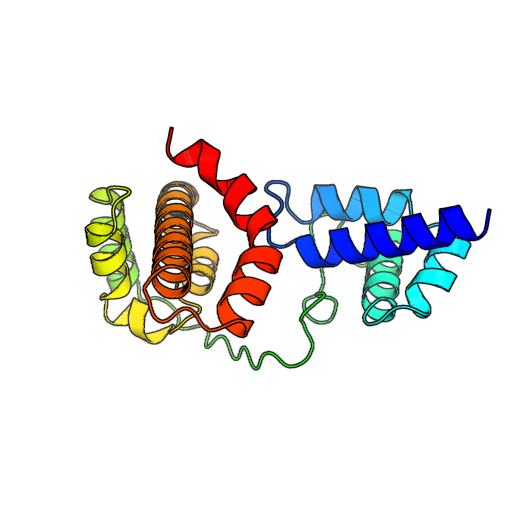1
ATOM 986 C CA . PHE A 1 125 ? -7.453 12.898 8.698 1.00 69.81 125 PHE A CA 1
ATOM 987 C C . PHE A 1 125 ? -7.320 13.257 7.206 1.00 69.81 125 PHE A C 1
ATOM 989 O O . PHE A 1 125 ? -6.287 12.948 6.599 1.00 69.81 125 PHE A O 1
ATOM 996 N N . GLY A 1 126 ? -8.330 13.898 6.608 1.00 74.75 126 GLY A N 1
ATOM 997 C CA . GLY A 1 126 ? -8.349 14.266 5.190 1.00 74.75 126 GLY A CA 1
ATOM 998 C C . GLY A 1 126 ? -8.152 13.067 4.255 1.00 74.75 126 GLY A C 1
ATOM 999 O O . GLY A 1 126 ? -8.601 11.959 4.538 1.00 74.75 126 GLY A O 1
ATOM 1000 N N . ASP A 1 127 ? -7.422 13.260 3.155 1.00 71.94 127 ASP A N 1
ATOM 1001 C CA . ASP A 1 127 ? -7.205 12.231 2.119 1.00 71.94 127 ASP A CA 1
ATOM 1002 C C . ASP A 1 127 ? -6.455 10.979 2.615 1.00 71.94 127 ASP A C 1
ATOM 1004 O O . ASP A 1 127 ? -6.444 9.945 1.951 1.00 71.94 127 ASP A O 1
ATOM 1008 N N . ASN A 1 128 ? -5.829 11.047 3.793 1.00 72.06 128 ASN A N 1
ATOM 1009 C CA . ASN A 1 128 ? -5.060 9.946 4.372 1.00 72.06 128 ASN A CA 1
ATOM 1010 C C . ASN A 1 128 ? -5.850 9.109 5.391 1.00 72.06 128 ASN A C 1
ATOM 1012 O O . ASN A 1 128 ? -5.256 8.240 6.032 1.00 72.06 128 ASN A O 1
ATOM 1016 N N . TRP A 1 129 ? -7.157 9.337 5.548 1.00 79.56 129 TRP A N 1
ATOM 1017 C CA . TRP A 1 129 ? -7.990 8.681 6.563 1.00 79.56 129 TRP A CA 1
ATOM 1018 C C . TRP A 1 129 ? -7.859 7.150 6.594 1.00 79.56 129 TRP A C 1
ATOM 1020 O O . TRP A 1 129 ? -7.686 6.585 7.674 1.00 79.56 129 TRP A O 1
ATOM 1030 N N . ILE A 1 130 ? -7.803 6.492 5.427 1.00 80.44 130 ILE A N 1
ATOM 1031 C CA . ILE A 1 130 ? -7.623 5.032 5.310 1.00 80.44 130 ILE A CA 1
ATOM 1032 C C . ILE A 1 130 ? -6.345 4.563 6.016 1.00 80.44 130 ILE A C 1
ATOM 1034 O O . ILE A 1 130 ? -6.358 3.635 6.826 1.00 80.44 130 ILE A O 1
ATOM 1038 N N . LYS A 1 131 ? -5.224 5.230 5.720 1.00 76.19 131 LYS A N 1
ATOM 1039 C CA . LYS A 1 131 ? -3.901 4.877 6.251 1.00 76.19 131 LYS A CA 1
ATOM 1040 C C . LYS A 1 131 ? -3.782 5.223 7.729 1.00 76.19 131 LYS A C 1
ATOM 1042 O O . LYS A 1 131 ? -3.191 4.459 8.487 1.00 76.19 131 LYS A O 1
ATOM 1047 N N . SER A 1 132 ? -4.322 6.371 8.126 1.00 75.38 132 SER A N 1
ATOM 1048 C CA . SER A 1 132 ? -4.257 6.842 9.507 1.00 75.38 132 SER A CA 1
ATOM 1049 C C . SER A 1 132 ? -4.997 5.901 10.451 1.00 75.38 132 SER A C 1
ATOM 1051 O O . SER A 1 132 ? -4.420 5.476 11.444 1.00 75.38 132 SER A O 1
ATOM 1053 N N . ILE A 1 133 ? -6.219 5.499 10.097 1.00 78.62 133 ILE A N 1
ATOM 1054 C CA . ILE A 1 133 ? -7.028 4.601 10.928 1.00 78.62 133 ILE A CA 1
ATOM 1055 C C . ILE A 1 133 ? -6.460 3.180 10.913 1.00 78.62 133 ILE A C 1
ATOM 1057 O O . ILE A 1 133 ? -6.381 2.557 11.968 1.00 78.62 133 ILE A O 1
ATOM 1061 N N . ARG A 1 134 ? -5.954 2.694 9.768 1.00 79.44 134 ARG A N 1
ATOM 1062 C CA . ARG A 1 134 ? -5.265 1.393 9.704 1.00 79.44 134 ARG A CA 1
ATOM 1063 C C . ARG A 1 134 ? -4.112 1.313 10.704 1.00 79.44 134 ARG A C 1
ATOM 1065 O O . ARG A 1 134 ? -3.991 0.317 11.406 1.00 79.44 134 ARG A O 1
ATOM 1072 N N . ASN A 1 135 ? -3.291 2.363 10.793 1.00 71.94 135 ASN A N 1
ATOM 1073 C CA . ASN A 1 135 ? -2.175 2.408 11.742 1.00 71.94 135 ASN A CA 1
ATOM 1074 C C . ASN A 1 135 ? -2.649 2.337 13.202 1.00 71.94 135 ASN A C 1
ATOM 1076 O O . ASN A 1 135 ? -1.978 1.724 14.023 1.00 71.94 135 ASN A O 1
ATOM 1080 N N . THR A 1 136 ? -3.802 2.927 13.522 1.00 72.38 136 THR A N 1
ATOM 1081 C CA . THR A 1 136 ? -4.397 2.870 14.868 1.00 72.38 136 THR A CA 1
ATOM 1082 C C . THR A 1 136 ? -5.017 1.506 15.191 1.00 72.38 136 THR A C 1
ATOM 1084 O O . THR A 1 136 ? -5.159 1.151 16.360 1.00 72.38 136 THR A O 1
ATOM 1087 N N . LEU A 1 137 ? -5.377 0.726 14.170 1.00 77.50 137 LEU A N 1
ATOM 1088 C CA . LEU A 1 137 ? -5.974 -0.604 14.313 1.00 77.50 137 LEU A CA 1
ATOM 1089 C C . LEU A 1 137 ? -4.951 -1.750 14.262 1.00 77.50 137 LEU A C 1
ATOM 1091 O O . LEU A 1 137 ? -5.347 -2.905 14.389 1.00 77.50 137 LEU A O 1
ATOM 1095 N N . LEU A 1 138 ? -3.649 -1.464 14.121 1.00 71.81 138 LEU A N 1
ATOM 1096 C CA . LEU A 1 138 ? -2.599 -2.494 14.061 1.00 71.81 138 LEU A CA 1
ATOM 1097 C C . LEU A 1 138 ? -2.597 -3.421 15.285 1.00 71.81 138 LEU A C 1
ATOM 1099 O O . LEU A 1 138 ? -2.366 -4.618 15.141 1.00 71.81 138 LEU A O 1
ATOM 1103 N N . ASP A 1 139 ? -2.920 -2.881 16.460 1.00 72.44 139 ASP A N 1
ATOM 1104 C CA . ASP A 1 139 ? -2.983 -3.641 17.713 1.00 72.44 139 ASP A CA 1
ATOM 1105 C C . ASP A 1 139 ? -4.353 -4.323 17.942 1.00 72.44 139 ASP A C 1
ATOM 1107 O O . ASP A 1 139 ? -4.577 -4.928 18.990 1.00 72.44 139 ASP A O 1
ATOM 1111 N N . LYS A 1 140 ? -5.295 -4.227 16.986 1.00 76.19 140 LYS A N 1
ATOM 1112 C CA . LYS A 1 140 ? -6.663 -4.777 17.070 1.00 76.19 140 LYS A CA 1
ATOM 1113 C C . LYS A 1 140 ? -7.003 -5.621 15.825 1.00 76.19 140 LYS A C 1
ATOM 1115 O O . LYS A 1 140 ? -7.709 -5.139 14.936 1.00 76.19 140 LYS A O 1
ATOM 1120 N N . PRO A 1 141 ? -6.545 -6.885 15.751 1.00 73.75 141 PRO A N 1
ATOM 1121 C CA . PRO A 1 141 ? -6.633 -7.706 14.537 1.00 73.75 141 PRO A CA 1
ATOM 1122 C C . PRO A 1 141 ? -8.068 -7.945 14.036 1.00 73.75 141 PRO A C 1
ATOM 1124 O O . PRO A 1 141 ? -8.299 -7.910 12.829 1.00 73.75 141 PRO A O 1
ATOM 1127 N N . ASP A 1 142 ? -9.044 -8.101 14.937 1.00 76.25 142 ASP A N 1
ATOM 1128 C CA . ASP A 1 142 ? -10.453 -8.315 14.561 1.00 76.25 142 ASP A CA 1
ATOM 1129 C C . ASP A 1 142 ? -11.056 -7.105 13.830 1.00 76.25 142 ASP A C 1
ATOM 1131 O O . ASP A 1 142 ? -11.822 -7.244 12.876 1.00 76.25 142 ASP A O 1
ATOM 1135 N N . LEU A 1 143 ? -10.682 -5.895 14.253 1.00 77.81 143 LEU A N 1
ATOM 1136 C CA . LEU A 1 143 ? -11.113 -4.657 13.606 1.00 77.81 143 LEU A CA 1
ATOM 1137 C C . LEU A 1 143 ? -10.308 -4.363 12.351 1.00 77.81 143 LEU A C 1
ATOM 1139 O O . LEU A 1 143 ? -10.842 -3.771 11.420 1.00 77.81 143 LEU A O 1
ATOM 1143 N N . LEU A 1 144 ? -9.044 -4.785 12.317 1.00 77.19 144 LEU A N 1
ATOM 1144 C CA . LEU A 1 144 ? -8.182 -4.625 11.156 1.00 77.19 144 LEU A CA 1
ATOM 1145 C C . LEU A 1 144 ? -8.731 -5.393 9.947 1.00 77.19 144 LEU A C 1
ATOM 1147 O O . LEU A 1 144 ? -8.784 -4.827 8.861 1.00 77.19 144 LEU A O 1
ATOM 1151 N N . SER A 1 145 ? -9.228 -6.621 10.139 1.00 74.94 145 SER A N 1
ATOM 1152 C CA . SER A 1 145 ? -9.861 -7.394 9.058 1.00 74.94 145 SER A CA 1
ATOM 1153 C C . SER A 1 145 ? -11.068 -6.664 8.463 1.00 74.94 145 SER A C 1
ATOM 1155 O O . SER A 1 145 ? -11.195 -6.559 7.246 1.00 74.94 145 SER A O 1
ATOM 1157 N N . LYS A 1 146 ? -11.938 -6.106 9.314 1.00 79.31 146 LYS A N 1
ATOM 1158 C CA . LYS A 1 146 ? -13.081 -5.302 8.856 1.00 79.31 146 LYS A CA 1
ATOM 1159 C C . LYS A 1 146 ? -12.651 -3.983 8.221 1.00 79.31 146 LYS A C 1
ATOM 1161 O O . LYS A 1 146 ? -13.276 -3.504 7.281 1.00 79.31 146 LYS A O 1
ATOM 1166 N N . TRP A 1 147 ? -11.580 -3.381 8.726 1.00 85.62 147 TRP A N 1
ATOM 1167 C CA . TRP A 1 147 ? -11.023 -2.159 8.161 1.00 85.62 147 TRP A CA 1
ATOM 1168 C C . TRP A 1 147 ? -10.431 -2.373 6.770 1.00 85.62 147 TRP A C 1
ATOM 1170 O O . TRP A 1 147 ? -10.507 -1.485 5.919 1.00 85.62 147 TRP A O 1
ATOM 1180 N N . ASP A 1 148 ? -9.856 -3.544 6.520 1.00 79.06 148 ASP A N 1
ATOM 1181 C CA . ASP A 1 148 ? -9.344 -3.896 5.205 1.00 79.06 148 ASP A CA 1
ATOM 1182 C C . ASP A 1 148 ? -10.491 -3.978 4.186 1.00 79.06 148 ASP A C 1
ATOM 1184 O O . ASP A 1 148 ? -10.381 -3.368 3.124 1.00 79.06 148 ASP A O 1
ATOM 1188 N N . GLU A 1 149 ? -11.644 -4.559 4.540 1.00 78.31 149 GLU A N 1
ATOM 1189 C CA . GLU A 1 149 ? -12.858 -4.525 3.700 1.00 78.31 149 GLU A CA 1
ATOM 1190 C C . GLU A 1 149 ? -13.315 -3.092 3.379 1.00 78.31 149 GLU A C 1
ATOM 1192 O O . GLU A 1 149 ? -13.595 -2.771 2.220 1.00 78.31 149 GLU A O 1
ATOM 1197 N N . VAL A 1 150 ? -13.329 -2.197 4.373 1.00 81.75 150 VAL A N 1
ATOM 1198 C CA . VAL A 1 150 ? -13.625 -0.767 4.165 1.00 81.75 150 VAL A CA 1
ATOM 1199 C C . VAL A 1 150 ? -12.620 -0.133 3.209 1.00 81.75 150 VAL A C 1
ATOM 1201 O O . VAL A 1 150 ? -12.999 0.608 2.302 1.00 81.75 150 VAL A O 1
ATOM 1204 N N . SER A 1 151 ? -11.335 -0.427 3.400 1.00 80.69 151 SER A N 1
ATOM 1205 C CA . SER A 1 151 ? -10.238 0.120 2.602 1.00 80.69 151 SER A CA 1
ATOM 1206 C C . SER A 1 151 ? -10.345 -0.313 1.140 1.00 80.69 151 SER A C 1
ATOM 1208 O O . SER A 1 151 ? -10.211 0.525 0.244 1.00 80.69 151 SER A O 1
ATOM 1210 N N . TYR A 1 152 ? -10.632 -1.595 0.896 1.00 76.75 152 TYR A N 1
ATOM 1211 C CA . TYR A 1 152 ? -10.849 -2.132 -0.445 1.00 76.75 152 TYR A CA 1
ATOM 1212 C C . TYR A 1 152 ? -12.079 -1.512 -1.096 1.00 76.75 152 TYR A C 1
ATOM 1214 O O . TYR A 1 152 ? -11.973 -0.997 -2.206 1.00 76.75 152 TYR A O 1
ATOM 1222 N N . THR A 1 153 ? -13.207 -1.471 -0.383 1.00 74.50 153 THR A N 1
ATOM 1223 C CA . THR A 1 153 ? -14.467 -0.902 -0.882 1.00 74.50 153 THR A CA 1
ATOM 1224 C C . THR A 1 153 ? -14.297 0.577 -1.241 1.00 74.50 153 THR A C 1
ATOM 1226 O O . THR A 1 153 ? -14.654 1.009 -2.336 1.00 74.50 153 THR A O 1
ATOM 1229 N N . ALA A 1 154 ? -13.674 1.367 -0.364 1.00 75.94 154 ALA A N 1
ATOM 1230 C CA . ALA A 1 154 ? -13.431 2.785 -0.612 1.00 75.94 154 ALA A CA 1
ATOM 1231 C C . ALA A 1 154 ? -12.523 3.016 -1.827 1.00 75.94 154 ALA A C 1
ATOM 1233 O O . ALA A 1 154 ? -12.783 3.912 -2.633 1.00 75.94 154 ALA A O 1
ATOM 1234 N N . ARG A 1 155 ? -11.477 2.196 -1.985 1.00 76.75 155 ARG A N 1
ATOM 1235 C CA . ARG A 1 155 ? -10.572 2.278 -3.135 1.00 76.75 155 ARG A CA 1
ATOM 1236 C C . ARG A 1 155 ? -11.268 1.879 -4.434 1.00 76.75 155 ARG A C 1
ATOM 1238 O O . ARG A 1 155 ? -11.088 2.554 -5.444 1.00 76.75 155 ARG A O 1
ATOM 1245 N N . ALA A 1 156 ? -12.081 0.829 -4.390 1.00 70.50 156 ALA A N 1
ATOM 1246 C CA . ALA A 1 156 ? -12.925 0.374 -5.486 1.00 70.50 156 ALA A CA 1
ATOM 1247 C C . ALA A 1 156 ? -13.818 1.505 -6.019 1.00 70.50 156 ALA A C 1
ATOM 1249 O O . ALA A 1 156 ? -13.775 1.812 -7.210 1.00 70.50 156 ALA A O 1
ATOM 1250 N N . TYR A 1 157 ? -14.559 2.183 -5.138 1.00 75.88 157 TYR A N 1
ATOM 1251 C CA . TYR A 1 157 ? -15.412 3.306 -5.537 1.00 75.88 157 TYR A CA 1
ATOM 1252 C C . TYR A 1 157 ? -14.622 4.542 -5.973 1.00 75.88 157 TYR A C 1
ATOM 1254 O O . TYR A 1 157 ? -15.035 5.233 -6.901 1.00 75.88 157 TYR A O 1
ATOM 1262 N N . GLU A 1 158 ? -13.463 4.826 -5.370 1.00 76.81 158 GLU A N 1
ATOM 1263 C CA . GLU A 1 158 ? -12.583 5.905 -5.836 1.00 76.81 158 GLU A CA 1
ATOM 1264 C C . GLU A 1 158 ? -12.133 5.667 -7.287 1.00 76.81 158 GLU A C 1
ATOM 1266 O O . GLU A 1 158 ? -12.184 6.579 -8.116 1.00 76.81 158 GLU A O 1
ATOM 1271 N N . LEU A 1 159 ? -11.712 4.439 -7.597 1.00 69.94 159 LEU A N 1
ATOM 1272 C CA . LEU A 1 159 ? -11.318 4.022 -8.939 1.00 69.94 159 LEU A CA 1
ATOM 1273 C C . LEU A 1 159 ? -12.508 4.076 -9.899 1.00 69.94 159 LEU A C 1
ATOM 1275 O O . LEU A 1 159 ? -12.400 4.692 -10.958 1.00 69.94 159 LEU A O 1
ATOM 1279 N N . TRP A 1 160 ? -13.654 3.514 -9.516 1.00 72.00 160 TRP A N 1
ATOM 1280 C CA . TRP A 1 160 ? -14.877 3.562 -10.317 1.00 72.00 160 TRP A CA 1
ATOM 1281 C C . TRP A 1 160 ? -15.285 4.998 -10.655 1.00 72.00 160 TRP A C 1
ATOM 1283 O O . TRP A 1 160 ? -15.487 5.325 -11.822 1.00 72.00 160 TRP A O 1
ATOM 1293 N N . ASN A 1 161 ? -15.329 5.888 -9.663 1.00 71.44 161 ASN A N 1
ATOM 1294 C CA . ASN A 1 161 ? -15.716 7.282 -9.858 1.00 71.44 161 ASN A CA 1
ATOM 1295 C C . ASN A 1 161 ? -14.702 8.044 -10.725 1.00 71.44 161 ASN A C 1
ATOM 1297 O O . ASN A 1 161 ? -15.099 8.870 -11.552 1.00 71.44 161 ASN A O 1
ATOM 1301 N N . LYS A 1 162 ? -13.400 7.742 -10.616 1.00 69.19 162 LYS A N 1
ATOM 1302 C CA . LYS A 1 162 ? -12.378 8.281 -11.531 1.00 69.19 162 LYS A CA 1
ATOM 1303 C C . LYS A 1 162 ? -12.580 7.780 -12.955 1.00 69.19 162 LYS A C 1
ATOM 1305 O O . LYS A 1 162 ? -12.628 8.602 -13.865 1.00 69.19 162 LYS A O 1
ATOM 1310 N N . ALA A 1 163 ? -12.740 6.473 -13.152 1.00 62.88 163 ALA A N 1
ATOM 1311 C CA . ALA A 1 163 ? -13.000 5.887 -14.462 1.00 62.88 163 ALA A CA 1
ATOM 1312 C C . ALA A 1 163 ? -14.271 6.477 -15.086 1.00 62.88 163 ALA A C 1
ATOM 1314 O O . ALA A 1 163 ? -14.238 6.947 -16.220 1.00 62.88 163 ALA A O 1
ATOM 1315 N N . TYR A 1 164 ? -15.360 6.558 -14.319 1.00 64.19 164 TYR A N 1
ATOM 1316 C CA . TYR A 1 164 ? -16.608 7.188 -14.733 1.00 64.19 164 TYR A CA 1
ATOM 1317 C C . TYR A 1 164 ? -16.388 8.647 -15.141 1.00 64.19 164 TYR A C 1
ATOM 1319 O O . TYR A 1 164 ? -16.802 9.046 -16.223 1.00 64.19 164 TYR A O 1
ATOM 1327 N N . THR A 1 165 ? -15.655 9.433 -14.350 1.00 64.75 165 THR A N 1
ATOM 1328 C CA . THR A 1 165 ? -15.332 10.833 -14.681 1.00 64.75 165 THR A CA 1
ATOM 1329 C C . THR A 1 165 ? -14.498 10.954 -15.962 1.00 64.75 165 THR A C 1
ATOM 1331 O O . THR A 1 165 ? -14.734 11.852 -16.764 1.00 64.75 165 THR A O 1
ATOM 1334 N N . LEU A 1 166 ? -13.543 10.046 -16.190 1.00 59.53 166 LEU A N 1
ATOM 1335 C CA . LEU A 1 166 ? -12.723 10.013 -17.410 1.00 59.53 166 LEU A CA 1
ATOM 1336 C C . LEU A 1 166 ? -13.532 9.604 -18.649 1.00 59.53 166 LEU A C 1
ATOM 1338 O O . LEU A 1 166 ? -13.210 10.030 -19.758 1.00 59.53 166 LEU A O 1
ATOM 1342 N N . LEU A 1 167 ? -14.557 8.772 -18.462 1.00 56.03 167 LEU A N 1
ATOM 1343 C CA . LEU A 1 167 ? -15.416 8.242 -19.520 1.00 56.03 167 LEU A CA 1
ATOM 1344 C C . LEU A 1 167 ? -16.668 9.099 -19.762 1.00 56.03 167 LEU A C 1
ATOM 1346 O O . LEU A 1 167 ? -17.318 8.940 -20.796 1.00 56.03 167 LEU A O 1
ATOM 1350 N N . THR A 1 168 ? -17.001 10.020 -18.854 1.00 54.91 168 THR A N 1
ATOM 1351 C CA . THR A 1 168 ? -18.159 10.909 -18.996 1.00 54.91 168 THR A CA 1
ATOM 1352 C C . THR A 1 168 ? -17.790 12.097 -19.895 1.00 54.91 168 THR A C 1
ATOM 1354 O O . THR A 1 168 ? -16.849 12.832 -19.591 1.00 54.91 168 THR A O 1
ATOM 1357 N N . PRO A 1 169 ? -18.485 12.308 -21.027 1.00 55.84 169 PRO A N 1
ATOM 1358 C CA . PRO A 1 169 ? -18.156 13.371 -21.971 1.00 55.84 169 PRO A CA 1
ATOM 1359 C C . PRO A 1 169 ? -18.275 14.792 -21.386 1.00 55.84 169 PRO A C 1
ATOM 1361 O O . PRO A 1 169 ? -19.140 15.029 -20.542 1.00 55.84 169 PRO A O 1
ATOM 1364 N N . PRO A 1 170 ? -17.497 15.765 -21.905 1.00 51.38 170 PRO A N 1
ATOM 1365 C CA . PRO A 1 170 ? -16.572 15.635 -23.032 1.00 51.38 170 PRO A CA 1
ATOM 1366 C C . PRO A 1 170 ? -15.188 15.116 -22.603 1.00 51.38 170 PRO A C 1
ATOM 1368 O O . PRO A 1 170 ? -14.488 15.728 -21.799 1.00 51.38 170 PRO A O 1
ATOM 1371 N N . ILE A 1 171 ? -14.764 13.995 -23.195 1.00 57.97 171 ILE A N 1
ATOM 1372 C CA . ILE A 1 171 ? -13.488 13.340 -22.884 1.00 57.97 171 ILE A CA 1
ATOM 1373 C C . ILE A 1 171 ? -12.359 14.067 -23.624 1.00 57.97 171 ILE A C 1
ATOM 1375 O O . ILE A 1 171 ? -12.226 13.945 -24.842 1.00 57.97 171 ILE A O 1
ATOM 1379 N N . SER A 1 172 ? -11.531 14.820 -22.900 1.00 59.69 172 SER A N 1
ATOM 1380 C CA . SER A 1 172 ? -10.304 15.398 -23.468 1.00 59.69 172 SER A CA 1
ATOM 1381 C C . SER A 1 172 ? -9.279 14.301 -23.813 1.00 59.69 172 SER A C 1
ATOM 1383 O O . SER A 1 172 ? -9.195 13.286 -23.122 1.00 59.69 172 SER A O 1
ATOM 1385 N N . GLU A 1 173 ? -8.444 14.497 -24.841 1.00 56.47 173 GLU A N 1
ATOM 1386 C CA . GLU A 1 173 ? -7.379 13.536 -25.207 1.00 56.47 173 GLU A CA 1
ATOM 1387 C C . GLU A 1 173 ? -6.424 13.228 -24.041 1.00 56.47 173 GLU A C 1
ATOM 1389 O O . GLU A 1 173 ? -5.940 12.105 -23.900 1.00 56.47 173 GLU A O 1
ATOM 1394 N N . ARG A 1 174 ? -6.220 14.200 -23.144 1.00 56.66 174 ARG A N 1
ATOM 1395 C CA . ARG A 1 174 ? -5.434 14.036 -21.917 1.00 56.66 174 ARG A CA 1
ATOM 1396 C C . ARG A 1 174 ? -6.076 13.051 -20.934 1.00 56.66 174 ARG A C 1
ATOM 1398 O O . ARG A 1 174 ? -5.362 12.268 -20.316 1.00 56.66 174 ARG A O 1
ATOM 1405 N N . ALA A 1 175 ? -7.403 13.074 -20.803 1.00 55.28 175 ALA A N 1
ATOM 1406 C CA . ALA A 1 175 ? -8.142 12.140 -19.953 1.00 55.28 175 ALA A CA 1
ATOM 1407 C C . ALA A 1 175 ? -8.072 10.704 -20.499 1.00 55.28 175 ALA A C 1
ATOM 1409 O O . ALA A 1 175 ? -7.891 9.768 -19.724 1.00 55.28 175 ALA A O 1
ATOM 1410 N N . ARG A 1 176 ? -8.102 10.529 -21.831 1.00 56.81 176 ARG A N 1
ATOM 1411 C CA . ARG A 1 176 ? -7.850 9.221 -22.468 1.00 56.81 176 ARG A CA 1
ATOM 1412 C C . ARG A 1 176 ? -6.459 8.686 -22.161 1.00 56.81 176 ARG A C 1
ATOM 1414 O O . ARG A 1 176 ? -6.347 7.546 -21.732 1.00 56.81 176 ARG A O 1
ATOM 1421 N N . ALA A 1 177 ? -5.422 9.502 -22.350 1.00 57.72 177 ALA A N 1
ATOM 1422 C CA . ALA A 1 177 ? -4.044 9.078 -22.108 1.00 57.72 177 ALA A CA 1
ATOM 1423 C C . ALA A 1 177 ? -3.811 8.666 -20.643 1.00 57.72 177 ALA A C 1
ATOM 1425 O O . ALA A 1 177 ? -3.120 7.684 -20.386 1.00 57.72 177 ALA A O 1
ATOM 1426 N N . GLN A 1 178 ? -4.430 9.375 -19.692 1.00 56.66 178 GLN A N 1
ATOM 1427 C CA . GLN A 1 178 ? -4.357 9.033 -18.271 1.00 56.66 178 GLN A CA 1
ATOM 1428 C C . GLN A 1 178 ? -5.108 7.729 -17.954 1.00 56.66 178 GLN A C 1
ATOM 1430 O O . GLN A 1 178 ? -4.539 6.841 -17.330 1.00 56.66 178 GLN A O 1
ATOM 1435 N N . ALA A 1 179 ? -6.338 7.560 -18.455 1.00 55.44 179 ALA A N 1
ATOM 1436 C CA . ALA A 1 179 ? -7.104 6.322 -18.277 1.00 55.44 179 ALA A CA 1
ATOM 1437 C C . ALA A 1 179 ? -6.369 5.089 -18.835 1.00 55.44 179 ALA A C 1
ATOM 1439 O O . ALA A 1 179 ? -6.447 4.004 -18.270 1.00 55.44 179 ALA A O 1
ATOM 1440 N N . GLN A 1 180 ? -5.625 5.263 -19.928 1.00 56.59 180 GLN A N 1
ATOM 1441 C CA . GLN A 1 180 ? -4.832 4.206 -20.555 1.00 56.59 180 GLN A CA 1
ATOM 1442 C C . GLN A 1 180 ? -3.565 3.855 -19.763 1.00 56.59 180 GLN A C 1
ATOM 1444 O O . GLN A 1 180 ? -3.128 2.708 -19.795 1.00 56.59 180 GLN A O 1
ATOM 1449 N N . ALA A 1 181 ? -2.996 4.820 -19.035 1.00 59.19 181 ALA A N 1
ATOM 1450 C CA . ALA A 1 181 ? -1.885 4.584 -18.116 1.00 59.19 181 ALA A CA 1
ATOM 1451 C C . ALA A 1 181 ? -2.337 3.874 -16.828 1.00 59.19 181 ALA A C 1
ATOM 1453 O O . ALA A 1 181 ? -1.595 3.052 -16.295 1.00 59.19 181 ALA A O 1
ATOM 1454 N N . ASP A 1 182 ? -3.558 4.160 -16.371 1.00 55.56 182 ASP A N 1
ATOM 1455 C CA . ASP A 1 182 ? -4.125 3.619 -15.130 1.00 55.56 182 ASP A CA 1
ATOM 1456 C C . ASP A 1 182 ? -4.845 2.260 -15.346 1.00 55.56 182 ASP A C 1
ATOM 1458 O O . ASP A 1 182 ? -5.152 1.549 -14.393 1.00 55.56 182 ASP A O 1
ATOM 1462 N N . LEU A 1 183 ? -5.077 1.858 -16.605 1.00 55.22 183 LEU A N 1
ATOM 1463 C CA . LEU A 1 183 ? -5.741 0.611 -17.040 1.00 55.22 183 LEU A CA 1
ATOM 1464 C C . LEU A 1 183 ? -5.221 -0.686 -16.377 1.00 55.22 183 LEU A C 1
ATOM 1466 O O . LEU A 1 183 ? -6.049 -1.492 -15.951 1.00 55.22 183 LEU A O 1
ATOM 1470 N N . PRO A 1 184 ? -3.899 -0.882 -16.198 1.00 57.47 184 PRO A N 1
ATOM 1471 C CA . PRO A 1 184 ? -3.365 -2.055 -15.499 1.00 57.47 184 PRO A CA 1
ATOM 1472 C C . PRO A 1 184 ? -3.778 -2.132 -14.019 1.00 57.47 184 PRO A C 1
ATOM 1474 O O . PRO A 1 184 ? -3.918 -3.221 -13.461 1.00 57.47 184 PRO A O 1
ATOM 1477 N N . GLU A 1 185 ? -3.986 -0.981 -13.368 1.00 49.97 185 GLU A N 1
ATOM 1478 C CA . GLU A 1 185 ? -4.478 -0.925 -11.987 1.00 49.97 185 GLU A CA 1
ATOM 1479 C C . GLU A 1 185 ? -5.950 -1.364 -11.946 1.00 49.97 185 GLU A C 1
ATOM 1481 O O . GLU A 1 185 ? -6.324 -2.172 -11.102 1.00 49.97 185 GLU A O 1
ATOM 1486 N N . TYR A 1 186 ? -6.769 -0.948 -12.919 1.00 54.00 186 TYR A N 1
ATOM 1487 C CA . TYR A 1 186 ? -8.173 -1.368 -13.022 1.00 54.00 186 TYR A CA 1
ATOM 1488 C C . TYR A 1 186 ? -8.348 -2.873 -13.282 1.00 54.00 186 TYR A C 1
ATOM 1490 O O . TYR A 1 186 ? -9.191 -3.501 -12.640 1.00 54.00 186 TYR A O 1
ATOM 1498 N N . GLU A 1 187 ? -7.547 -3.473 -14.168 1.00 52.69 187 GLU A N 1
ATOM 1499 C CA . GLU A 1 187 ? -7.579 -4.924 -14.444 1.00 52.69 187 GLU A CA 1
ATOM 1500 C C . GLU A 1 187 ? -7.280 -5.773 -13.199 1.00 52.69 187 GLU A C 1
ATOM 1502 O O . GLU A 1 187 ? -7.779 -6.890 -13.078 1.00 52.69 187 GLU A O 1
ATOM 1507 N N . THR A 1 188 ? -6.524 -5.226 -12.244 1.00 53.44 188 THR A N 1
ATOM 1508 C CA . THR A 1 188 ? -6.183 -5.908 -10.988 1.00 53.44 188 THR A CA 1
ATOM 1509 C C . THR A 1 188 ? -7.382 -6.007 -10.034 1.00 53.44 188 THR A C 1
ATOM 1511 O O . THR A 1 188 ? -7.493 -6.979 -9.290 1.00 53.44 188 THR A O 1
ATOM 1514 N N . TYR A 1 189 ? -8.300 -5.035 -10.059 1.00 49.56 189 TYR A N 1
ATOM 1515 C CA . TYR A 1 189 ? -9.443 -4.969 -9.135 1.00 49.56 189 TYR A CA 1
ATOM 1516 C C . TYR A 1 189 ? -10.766 -5.446 -9.749 1.00 49.56 189 TYR A C 1
ATOM 1518 O O . TYR A 1 189 ? -11.689 -5.797 -9.019 1.00 49.56 189 TYR A O 1
ATOM 1526 N N . LEU A 1 190 ? -10.856 -5.509 -11.079 1.00 42.78 190 LEU A N 1
ATOM 1527 C CA . LEU A 1 190 ? -12.015 -6.015 -11.827 1.00 42.78 190 LEU A CA 1
ATOM 1528 C C . LEU A 1 190 ? -12.531 -7.399 -11.368 1.00 42.78 190 LEU A C 1
ATOM 1530 O O . LEU A 1 190 ? -13.748 -7.552 -11.268 1.00 42.78 190 LEU A O 1
ATOM 1534 N N . PRO A 1 191 ? -11.676 -8.388 -11.029 1.00 49.56 191 PRO A N 1
ATOM 1535 C CA . PRO A 1 191 ? -12.134 -9.694 -10.547 1.00 49.56 191 PRO A CA 1
ATOM 1536 C C . PRO A 1 191 ? -12.858 -9.666 -9.193 1.00 49.56 191 PRO A C 1
ATOM 1538 O O . PRO A 1 191 ? -13.507 -10.644 -8.849 1.00 49.56 191 PRO A O 1
ATOM 1541 N N . MET A 1 192 ? -12.761 -8.576 -8.421 1.00 44.19 192 MET A N 1
ATOM 1542 C CA . MET A 1 192 ? -13.455 -8.437 -7.131 1.00 44.19 192 MET A CA 1
ATOM 1543 C C . MET A 1 192 ? -14.937 -8.046 -7.277 1.00 44.19 192 MET A C 1
ATOM 1545 O O . MET A 1 192 ? -15.646 -7.973 -6.277 1.00 44.19 192 MET A O 1
ATOM 1549 N N . PHE A 1 193 ? -15.408 -7.790 -8.503 1.00 42.72 193 PHE A N 1
ATOM 1550 C CA . PHE A 1 193 ? -16.789 -7.394 -8.814 1.00 42.72 193 PHE A CA 1
ATOM 1551 C C . PHE A 1 193 ? -17.570 -8.464 -9.602 1.00 42.72 193 PHE A C 1
ATOM 1553 O O . PHE A 1 193 ? -18.602 -8.146 -10.197 1.00 42.72 193 PHE A O 1
ATOM 1560 N N . GLY A 1 194 ? -17.058 -9.701 -9.651 1.00 32.16 194 GLY A N 1
ATOM 1561 C CA . GLY A 1 194 ? -17.677 -10.855 -10.314 1.00 32.16 194 GLY A CA 1
ATOM 1562 C C . GLY A 1 194 ? -18.257 -11.860 -9.332 1.00 32.16 194 GLY A C 1
ATOM 1563 O O . GLY A 1 194 ? -17.542 -12.198 -8.365 1.00 32.16 194 GLY A O 1
#

Sequence (194 aa):
MKELTSITAQRLLNLYRQAHVIEGGWGAVNQVLVAEAEEDVLKELQKLPSGTKLVQHIKSLKSGETPMNQIKRELMPYSGKMSNVVKVIEISDKDLQTLESVLKDFHPDEEHVNKIKNLDFVQSFGDNWIKSIRNTLLDKPDLLSKWDEVSYTARAYELWNKAYTLLTPPISERARAQAQADLPEYETYLPMFG

Foldseek 3Di:
DLVVLLVLLVVLLVLLLCQVPDPVAQLVSLVSLLVSCDPSNLVNLVVDVLSVLSSVQSVCPVVVVDPSRDGDCCSRSPNPDPPPPQVLPPQDPVNVVVLVVLLVVDDLEPVSLVVQCPDPVLVVRPPCSLVSVLVVCPVPVVVNVSSVSSVLSVVVVVVVVLLCVCVPPPHDPVSVVVCVVCVVVVVVSVVVVD